Protein AF-A0A9E5KNP8-F1 (afdb_monomer_lite)

Sequence (185 aa):
MTQPWYFEVDEYGTIGEADDTGPEVNSDVYEDIDVKGLQAPEDIIAEVDQYDELRERFQERCAEEVEEIETRLEDSKLSSARRKKLEERRDRMQDPDDGWQAWVESGGKRGVAGFRTLIREWLAEDVDWSQSDSWPSGWAGQDRAMSFFQDMDGKMLDALGVVIVEGDHPGSTYFAAELRGEMKV

Secondary structure (DSSP, 8-state):
-PPPP-EEE-TT-BEEETT----SBHHHH-TT--TTT--SHHHHHHHHTT-HHHHHHHHHHHHHHHHHHHHHHT-TT--HHHHHHHHHHHHHT--TTTHHHHHHHHHHHHHHHHHHHHHHHHHTSBP-GGGGGGS-TT-SHHHHHHHHHHTS-HHHHHHHTEEEEEEEETTEEEEEEEE-S----

Radius of gyration: 23.65 Å; chains: 1; bounding box: 64×38×66 Å

Structure (mmCIF, N/CA/C/O backbone):
data_AF-A0A9E5KNP8-F1
#
_entry.id   AF-A0A9E5KNP8-F1
#
loop_
_atom_site.group_PDB
_atom_site.id
_atom_site.type_symbol
_atom_site.label_atom_id
_atom_site.label_alt_id
_atom_site.label_comp_id
_atom_site.label_asym_id
_atom_site.label_entity_id
_atom_site.label_seq_id
_atom_site.pdbx_PDB_ins_code
_atom_site.Cartn_x
_atom_site.Cartn_y
_atom_site.Cartn_z
_atom_site.occupancy
_atom_site.B_iso_or_equiv
_atom_site.auth_seq_id
_atom_site.auth_comp_id
_atom_site.auth_asym_id
_atom_site.auth_atom_id
_atom_site.pdbx_PDB_model_num
ATOM 1 N N . MET A 1 1 ? -19.409 -18.401 30.588 1.00 35.53 1 MET A N 1
ATOM 2 C CA . MET A 1 1 ? -19.357 -17.210 31.456 1.00 35.53 1 MET A CA 1
ATOM 3 C C . MET A 1 1 ? -19.074 -16.055 30.524 1.00 35.53 1 MET A C 1
ATOM 5 O O . MET A 1 1 ? -18.022 -16.071 29.903 1.00 35.53 1 MET A O 1
ATOM 9 N N . THR A 1 2 ? -20.045 -15.177 30.305 1.00 45.41 2 THR A N 1
ATOM 10 C CA . THR A 1 2 ? -19.865 -13.960 29.506 1.00 45.41 2 THR A CA 1
ATOM 11 C C . THR A 1 2 ? -19.005 -13.009 30.328 1.00 45.41 2 THR A C 1
ATOM 13 O O . THR A 1 2 ? -19.312 -12.787 31.500 1.00 45.41 2 THR A O 1
ATOM 16 N N . GLN A 1 3 ? -17.888 -12.543 29.771 1.00 49.81 3 GLN A N 1
ATOM 17 C CA . GLN A 1 3 ? -17.094 -11.516 30.439 1.00 49.81 3 GLN A CA 1
ATOM 18 C C . GLN A 1 3 ? -17.932 -10.229 30.547 1.00 49.81 3 GLN A C 1
ATOM 20 O O . GLN A 1 3 ? -18.720 -9.954 29.638 1.00 49.81 3 GLN A O 1
ATOM 25 N N . PRO A 1 4 ? -17.850 -9.495 31.670 1.00 60.72 4 PRO A N 1
ATOM 26 C CA . PRO A 1 4 ? -18.496 -8.194 31.789 1.00 60.72 4 PRO A CA 1
ATOM 27 C C . PRO A 1 4 ? -17.844 -7.196 30.826 1.00 60.72 4 PRO A C 1
ATOM 29 O O . PRO A 1 4 ? -16.624 -7.192 30.682 1.00 60.72 4 PRO A O 1
ATOM 32 N N . TRP A 1 5 ? -18.671 -6.373 30.184 1.00 60.59 5 TRP A N 1
ATOM 33 C CA . TRP A 1 5 ? -18.230 -5.268 29.336 1.00 60.59 5 TRP A CA 1
ATOM 34 C C . TRP A 1 5 ? -17.970 -4.035 30.205 1.00 60.59 5 TRP A C 1
ATOM 36 O O . TRP A 1 5 ? -18.771 -3.741 31.099 1.00 60.59 5 TRP A O 1
ATOM 46 N N . TYR A 1 6 ? -16.863 -3.339 29.952 1.00 65.69 6 TYR A N 1
ATOM 47 C CA . TYR A 1 6 ? -16.479 -2.114 30.650 1.00 65.69 6 TYR A CA 1
ATOM 48 C C . TYR A 1 6 ? -16.397 -0.974 29.640 1.00 65.69 6 TYR A C 1
ATOM 50 O O . TYR A 1 6 ? -15.676 -1.074 28.651 1.00 65.69 6 TYR A O 1
ATOM 58 N N . PHE A 1 7 ? -17.140 0.095 29.909 1.00 69.88 7 PHE A N 1
ATOM 59 C CA . PHE A 1 7 ? -17.153 1.299 29.091 1.00 69.88 7 PHE A CA 1
ATOM 60 C C . PHE A 1 7 ? -16.765 2.501 29.946 1.00 69.88 7 PHE A C 1
ATOM 62 O O . PHE A 1 7 ? -17.127 2.569 31.126 1.00 69.88 7 PHE A O 1
ATOM 69 N N . GLU A 1 8 ? -16.059 3.442 29.339 1.00 68.50 8 GLU A N 1
ATOM 70 C CA . GLU A 1 8 ? -15.737 4.741 29.911 1.00 68.50 8 GLU A CA 1
ATOM 71 C C . GLU A 1 8 ? -16.561 5.835 29.247 1.00 68.50 8 GLU A C 1
ATOM 73 O O . GLU A 1 8 ? -17.037 5.693 28.122 1.00 68.50 8 GLU A O 1
ATOM 78 N N . VAL A 1 9 ? -16.766 6.915 29.995 1.00 67.81 9 VAL A N 1
ATOM 79 C CA . VAL A 1 9 ? -17.487 8.095 29.530 1.00 67.81 9 VAL A CA 1
ATOM 80 C C . VAL A 1 9 ? -16.519 9.263 29.584 1.00 67.81 9 VAL A C 1
ATOM 82 O O . VAL A 1 9 ? -15.984 9.562 30.655 1.00 67.81 9 VAL A O 1
ATOM 85 N N . ASP A 1 10 ? -16.281 9.897 28.440 1.00 64.88 10 ASP A N 1
ATOM 86 C CA . ASP A 1 10 ? -15.415 11.071 28.365 1.00 64.88 10 ASP A CA 1
ATOM 87 C C . ASP A 1 10 ? -16.079 12.320 28.986 1.00 64.88 10 ASP A C 1
ATOM 89 O O . ASP A 1 10 ? -17.218 12.302 29.464 1.00 64.88 10 ASP A O 1
ATOM 93 N N . GLU A 1 11 ? -15.360 13.445 28.992 1.00 63.59 11 GLU A N 1
ATOM 94 C CA . GLU A 1 11 ? -15.870 14.712 29.535 1.00 63.59 11 GLU A CA 1
ATOM 95 C C . GLU A 1 11 ? -17.076 15.293 28.766 1.00 63.59 11 GLU A C 1
ATOM 97 O O . GLU A 1 11 ? -17.772 16.167 29.291 1.00 63.59 11 GLU A O 1
ATOM 102 N N . TYR A 1 12 ? -17.343 14.803 27.552 1.00 61.84 12 TYR A N 1
ATOM 103 C CA . TYR A 1 12 ? -18.454 15.205 26.689 1.00 61.84 12 TYR A CA 1
ATOM 104 C C . TYR A 1 12 ? -19.659 14.260 26.793 1.00 61.84 12 TYR A C 1
ATOM 106 O O . TYR A 1 12 ? -20.719 14.571 26.251 1.00 61.84 12 TYR A O 1
ATOM 114 N N . GLY A 1 13 ? -19.540 13.157 27.537 1.00 62.16 13 GLY A N 1
ATOM 115 C CA . GLY A 1 13 ? -20.591 12.153 27.676 1.00 62.16 13 GLY A CA 1
ATOM 116 C C . GLY A 1 13 ? -20.520 11.029 26.640 1.00 62.16 13 GLY A C 1
ATOM 117 O O . GLY A 1 13 ? -21.416 10.184 26.633 1.00 62.16 13 GLY A O 1
ATOM 118 N N . THR A 1 14 ? -19.491 10.993 25.789 1.00 67.69 14 THR A N 1
ATOM 119 C CA . THR A 1 14 ? -19.275 9.948 24.778 1.00 67.69 14 THR A CA 1
ATOM 120 C C . THR A 1 14 ? -18.875 8.647 25.458 1.00 67.69 14 THR A C 1
ATOM 122 O O . THR A 1 14 ? -17.969 8.638 26.291 1.00 67.69 14 THR A O 1
ATOM 125 N N . ILE A 1 15 ? -19.537 7.546 25.103 1.00 66.62 15 ILE A N 1
ATOM 126 C CA . ILE A 1 15 ? -19.240 6.215 25.631 1.00 66.62 15 ILE A CA 1
ATOM 127 C C . ILE A 1 15 ? -18.253 5.502 24.697 1.00 66.62 15 ILE A C 1
ATOM 129 O O . ILE A 1 15 ? -18.557 5.298 23.522 1.00 66.62 15 ILE A O 1
ATOM 133 N N . GLY A 1 16 ? -17.106 5.086 25.232 1.00 63.38 16 GLY A N 1
ATOM 134 C CA . GLY A 1 16 ? -16.098 4.255 24.557 1.00 63.38 16 GLY A CA 1
ATOM 135 C C . GLY A 1 16 ? -15.722 3.028 25.395 1.00 63.38 16 GLY A C 1
ATOM 136 O O . GLY A 1 16 ? -16.148 2.911 26.545 1.00 63.38 16 GLY A O 1
ATOM 137 N N . GLU A 1 17 ? -14.956 2.082 24.845 1.00 62.97 17 GLU A N 1
ATOM 138 C CA . GLU A 1 17 ? -14.376 0.999 25.660 1.00 62.97 17 GLU A CA 1
ATOM 139 C C . GLU A 1 17 ? -13.395 1.569 26.698 1.00 62.97 17 GLU A C 1
ATOM 141 O O . GLU A 1 17 ? -12.646 2.503 26.421 1.00 62.97 17 GLU A O 1
ATOM 146 N N . ALA A 1 18 ? -13.425 1.020 27.917 1.00 55.28 18 ALA A N 1
ATOM 147 C CA . ALA A 1 18 ? -12.492 1.413 28.971 1.00 55.28 18 ALA A CA 1
ATOM 148 C C . ALA A 1 18 ? -11.044 1.053 28.588 1.00 55.28 18 ALA A C 1
ATOM 150 O O . ALA A 1 18 ? -10.815 -0.035 28.059 1.00 55.28 18 ALA A O 1
ATOM 151 N N . ASP A 1 19 ? -10.088 1.938 28.892 1.00 56.56 19 ASP A N 1
ATOM 152 C CA . ASP A 1 19 ? -8.662 1.810 28.541 1.00 56.56 19 ASP A CA 1
ATOM 153 C C . ASP A 1 19 ? -8.347 1.721 27.023 1.00 56.56 19 ASP A C 1
ATOM 155 O O . ASP A 1 19 ? -7.215 1.388 26.662 1.00 56.56 19 ASP A O 1
ATOM 159 N N . ASP A 1 20 ? -9.294 2.024 26.123 1.00 60.28 20 ASP A N 1
ATOM 160 C CA . ASP A 1 20 ? -9.010 2.070 24.684 1.00 60.28 20 ASP A CA 1
ATOM 161 C C . ASP A 1 20 ? -8.250 3.355 24.323 1.00 60.28 20 ASP A C 1
ATOM 163 O O . ASP A 1 20 ? -8.786 4.463 24.360 1.00 60.28 20 ASP A O 1
ATOM 167 N N . THR A 1 21 ? -6.970 3.210 23.982 1.00 59.12 21 THR A N 1
ATOM 168 C CA . THR A 1 21 ? -6.122 4.311 23.505 1.00 59.12 21 THR A CA 1
ATOM 169 C C . THR A 1 21 ? -6.366 4.655 22.035 1.00 59.12 21 THR A C 1
ATOM 171 O O . THR A 1 21 ? -5.747 5.591 21.528 1.00 59.12 21 THR A O 1
ATOM 174 N N . GLY A 1 22 ? -7.273 3.936 21.364 1.00 66.81 22 GLY A N 1
ATOM 175 C CA . GLY A 1 22 ? -7.455 3.996 19.922 1.00 66.81 22 GLY A CA 1
ATOM 176 C C . GLY A 1 22 ? -6.336 3.258 19.179 1.00 66.81 22 GLY A C 1
ATOM 177 O O . GLY A 1 22 ? -5.384 2.777 19.804 1.00 66.81 22 GLY A O 1
ATOM 178 N N . PRO A 1 23 ? -6.443 3.145 17.847 1.00 78.75 23 PRO A N 1
ATOM 179 C CA . PRO A 1 23 ? -5.410 2.513 17.038 1.00 78.75 23 PRO A CA 1
ATOM 180 C C . PRO A 1 23 ? -4.078 3.263 17.155 1.00 78.75 23 PRO A C 1
ATOM 182 O O . PRO A 1 23 ? -4.030 4.492 17.074 1.00 78.75 23 PRO A O 1
ATOM 185 N N . GLU A 1 24 ? -2.985 2.521 17.326 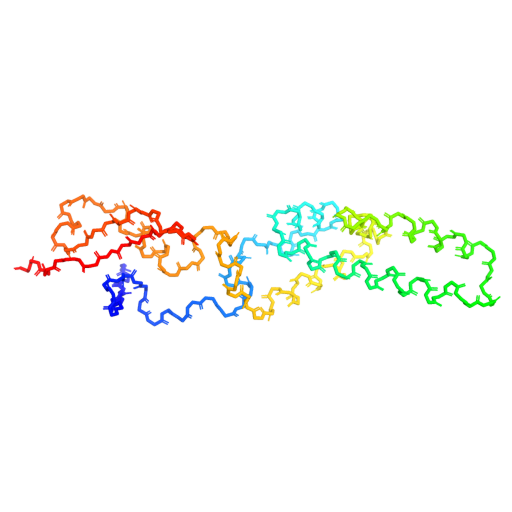1.00 83.19 24 GLU A N 1
ATOM 186 C CA . GLU A 1 24 ? -1.630 3.078 17.331 1.00 83.19 24 GLU A CA 1
ATOM 187 C C . GLU A 1 24 ? -0.983 2.919 15.956 1.00 83.19 24 GLU A C 1
ATOM 189 O O . GLU A 1 24 ? -0.332 3.843 15.468 1.00 83.19 24 GLU A O 1
ATOM 194 N N . VAL A 1 25 ? -1.197 1.769 15.313 1.00 89.00 25 VAL A N 1
ATOM 195 C CA . VAL A 1 25 ? -0.615 1.420 14.012 1.00 89.00 25 VAL A CA 1
ATOM 196 C C . VAL A 1 25 ? -1.685 1.070 12.988 1.00 89.00 25 VAL A C 1
ATOM 198 O O . VAL A 1 25 ? -2.800 0.681 13.334 1.00 89.00 25 VAL A O 1
ATOM 201 N N . ASN A 1 26 ? -1.347 1.156 11.702 1.00 91.12 26 ASN A N 1
ATOM 202 C CA . ASN A 1 26 ? -2.293 0.866 10.620 1.00 91.12 26 ASN A CA 1
ATOM 203 C C . ASN A 1 26 ? -2.930 -0.534 10.741 1.00 91.12 26 ASN A C 1
ATOM 205 O O . ASN A 1 26 ? -4.089 -0.707 10.381 1.00 91.12 26 ASN A O 1
ATOM 209 N N . SER A 1 27 ? -2.247 -1.539 11.302 1.00 90.56 27 SER A N 1
ATOM 210 C CA . SER A 1 27 ? -2.856 -2.860 11.519 1.00 90.56 27 SER A CA 1
ATOM 211 C C . SER A 1 27 ? -4.018 -2.885 12.509 1.00 90.56 27 SER A C 1
ATOM 213 O O . SER A 1 27 ? -4.789 -3.838 12.464 1.00 90.56 27 SER A O 1
ATOM 215 N N . ASP A 1 28 ? -4.142 -1.881 13.377 1.00 83.94 28 ASP A N 1
ATOM 216 C CA . ASP A 1 28 ? -5.270 -1.752 14.308 1.00 83.94 28 ASP A CA 1
ATOM 217 C C . ASP A 1 28 ? -6.530 -1.218 13.600 1.00 83.94 28 ASP A C 1
ATOM 219 O O . ASP A 1 28 ? -7.645 -1.420 14.068 1.00 83.94 28 ASP A O 1
ATOM 223 N N . VAL A 1 29 ? -6.354 -0.542 12.458 1.00 85.56 29 VAL A N 1
ATOM 224 C CA . VAL A 1 29 ? -7.435 0.012 11.625 1.00 85.56 29 VAL A CA 1
ATOM 225 C C . VAL A 1 29 ? -7.796 -0.944 10.488 1.00 85.56 29 VAL A C 1
ATOM 227 O O . VAL A 1 29 ? -8.967 -1.191 10.211 1.00 85.56 29 VAL A O 1
ATOM 230 N N . TYR A 1 30 ? -6.786 -1.506 9.824 1.00 88.56 30 TYR A N 1
ATOM 231 C CA . TYR A 1 30 ? -6.928 -2.326 8.621 1.00 88.56 30 TYR A CA 1
ATOM 232 C C . TYR A 1 30 ? -6.781 -3.825 8.936 1.00 88.56 30 TYR A C 1
ATOM 234 O O . TYR A 1 30 ? -5.972 -4.531 8.325 1.00 88.56 30 TYR A O 1
ATOM 242 N N . GLU A 1 31 ? -7.559 -4.318 9.906 1.00 83.88 31 GLU A N 1
ATOM 243 C CA . GLU A 1 31 ? -7.473 -5.702 10.411 1.00 83.88 31 GLU A CA 1
ATOM 244 C C . GLU A 1 31 ? -7.775 -6.772 9.340 1.00 83.88 31 GLU A C 1
ATOM 246 O O . GLU A 1 31 ? -7.270 -7.897 9.419 1.00 83.88 31 GLU A O 1
ATOM 251 N N . ASP A 1 32 ? -8.569 -6.425 8.321 1.00 86.69 32 ASP A N 1
ATOM 252 C CA . ASP A 1 32 ? -9.033 -7.348 7.277 1.00 86.69 32 ASP A CA 1
ATOM 253 C C . ASP A 1 32 ? -7.977 -7.673 6.204 1.00 86.69 32 ASP A C 1
ATOM 255 O O . ASP A 1 32 ? -8.159 -8.613 5.422 1.00 86.69 32 ASP A O 1
ATOM 259 N N . ILE A 1 33 ? -6.846 -6.956 6.177 1.00 92.06 33 ILE A N 1
ATOM 260 C CA . ILE A 1 33 ? -5.805 -7.155 5.160 1.00 92.06 33 ILE A CA 1
ATOM 261 C C . ILE A 1 33 ? -5.074 -8.489 5.388 1.00 92.06 33 ILE A C 1
ATOM 263 O O . ILE A 1 33 ? -4.115 -8.605 6.164 1.00 92.06 33 ILE A O 1
ATOM 267 N N . ASP A 1 34 ? -5.453 -9.524 4.630 1.00 92.81 34 ASP A N 1
ATOM 268 C CA . ASP A 1 34 ? -4.766 -10.820 4.643 1.00 92.81 34 ASP A CA 1
ATOM 269 C C . ASP A 1 34 ? -3.509 -10.807 3.762 1.00 92.81 34 ASP A C 1
ATOM 271 O O . ASP A 1 34 ? -3.445 -11.381 2.668 1.00 92.81 34 ASP A O 1
ATOM 275 N N . VAL A 1 35 ? -2.420 -10.254 4.303 1.00 95.31 35 VAL A N 1
ATOM 276 C CA . VAL A 1 35 ? -1.116 -10.253 3.621 1.00 95.31 35 VAL A CA 1
ATOM 277 C C . VAL A 1 35 ? -0.632 -11.671 3.283 1.00 95.31 35 VAL A C 1
ATOM 279 O O . VAL A 1 35 ? 0.226 -11.840 2.412 1.00 95.31 35 VAL A O 1
ATOM 282 N N . LYS A 1 36 ? -1.105 -12.725 3.964 1.00 93.75 36 LYS A N 1
ATOM 283 C CA . LYS A 1 36 ? -0.730 -14.115 3.646 1.00 93.75 36 LYS A CA 1
ATOM 284 C C . LYS A 1 36 ? -1.484 -14.662 2.443 1.00 93.75 36 LYS A C 1
ATOM 286 O O . LYS A 1 36 ? -0.901 -15.484 1.727 1.00 93.75 36 LYS A O 1
ATOM 291 N N . GLY A 1 37 ? -2.694 -14.181 2.199 1.00 94.00 37 GLY A N 1
ATOM 292 C CA . GLY A 1 37 ? -3.533 -14.511 1.052 1.00 94.00 37 GLY A CA 1
ATOM 293 C C . GLY A 1 37 ? -2.998 -13.987 -0.280 1.00 94.00 37 GLY A C 1
ATOM 294 O O . GLY A 1 37 ? -3.232 -14.616 -1.306 1.00 94.00 37 GLY A O 1
ATOM 295 N N . LEU A 1 38 ? -2.187 -12.925 -0.277 1.00 96.75 38 LEU A N 1
ATOM 296 C CA . LEU A 1 38 ? -1.670 -12.303 -1.503 1.00 96.75 38 LEU A CA 1
ATOM 297 C C . LEU A 1 38 ? -0.579 -13.176 -2.149 1.00 96.75 38 LEU A C 1
ATOM 299 O O . LEU A 1 38 ? 0.512 -13.345 -1.589 1.00 96.75 38 LEU A O 1
ATOM 303 N N . GLN A 1 39 ? -0.850 -13.802 -3.296 1.00 96.69 39 GLN A N 1
ATOM 304 C CA . GLN A 1 39 ? 0.051 -14.773 -3.946 1.00 96.69 39 GLN A CA 1
ATOM 305 C C . GLN A 1 39 ? 0.467 -14.379 -5.370 1.00 96.69 39 GLN A C 1
ATOM 307 O O . GLN A 1 39 ? 1.445 -14.921 -5.904 1.00 96.69 39 GLN A O 1
ATOM 312 N N . ALA A 1 40 ? -0.236 -13.438 -5.985 1.00 97.50 40 ALA A N 1
ATOM 313 C CA . ALA A 1 40 ? -0.002 -12.965 -7.337 1.00 97.50 40 ALA A CA 1
ATOM 314 C C . ALA A 1 40 ? -0.089 -11.427 -7.416 1.00 97.50 40 ALA A C 1
ATOM 316 O O . ALA A 1 40 ? -0.641 -10.802 -6.512 1.00 97.50 40 ALA A O 1
ATOM 317 N N . PRO A 1 41 ? 0.480 -10.799 -8.464 1.00 97.94 41 PRO A N 1
ATOM 318 C CA . PRO A 1 41 ? 0.353 -9.356 -8.686 1.00 97.94 41 PRO A CA 1
ATOM 319 C C . PRO A 1 41 ? -1.096 -8.868 -8.669 1.00 97.94 41 PRO A C 1
ATOM 321 O O . PRO A 1 41 ? -1.370 -7.807 -8.129 1.00 97.94 41 PRO A O 1
ATOM 324 N N . GLU A 1 42 ? -2.014 -9.664 -9.211 1.00 98.06 42 GLU A N 1
ATOM 325 C CA . GLU A 1 42 ? -3.435 -9.334 -9.274 1.00 98.06 42 GLU A CA 1
ATOM 326 C C . GLU A 1 42 ? -4.066 -9.275 -7.876 1.00 98.06 42 GLU A C 1
ATOM 328 O O . GLU A 1 42 ? -4.884 -8.399 -7.627 1.00 98.06 42 GLU A O 1
ATOM 333 N N . ASP A 1 43 ? -3.634 -10.144 -6.952 1.00 97.81 43 ASP A N 1
ATOM 334 C CA . ASP A 1 43 ? -4.080 -10.102 -5.553 1.00 97.81 43 ASP A CA 1
ATOM 335 C C . ASP A 1 43 ? -3.572 -8.826 -4.866 1.00 97.81 43 ASP A C 1
ATOM 337 O O . ASP A 1 43 ? -4.314 -8.175 -4.145 1.00 97.81 43 ASP A O 1
ATOM 341 N N . ILE A 1 44 ? -2.308 -8.448 -5.114 1.00 98.19 44 ILE A N 1
ATOM 342 C CA . ILE A 1 44 ? -1.721 -7.215 -4.565 1.00 98.19 44 ILE A CA 1
ATOM 343 C C . ILE A 1 44 ? -2.494 -5.996 -5.064 1.00 98.19 44 ILE A C 1
ATOM 345 O O . ILE A 1 44 ? -2.840 -5.137 -4.266 1.00 98.19 44 ILE A O 1
ATOM 349 N N . ILE A 1 45 ? -2.759 -5.922 -6.371 1.00 98.19 45 ILE A N 1
ATOM 350 C CA . ILE A 1 45 ? -3.487 -4.799 -6.966 1.00 98.19 45 ILE A CA 1
ATOM 351 C C . ILE A 1 45 ? -4.895 -4.723 -6.384 1.00 98.19 45 ILE A C 1
ATOM 353 O O . ILE A 1 45 ? -5.287 -3.660 -5.927 1.00 98.19 45 ILE A O 1
ATOM 357 N N . ALA A 1 46 ? -5.626 -5.840 -6.344 1.00 97.19 46 ALA A N 1
ATOM 358 C CA . ALA A 1 46 ? -6.983 -5.866 -5.806 1.00 97.19 46 ALA A CA 1
ATOM 359 C C . ALA A 1 46 ? -7.049 -5.476 -4.321 1.00 97.19 46 ALA A C 1
ATOM 361 O O . ALA A 1 46 ? -8.009 -4.838 -3.909 1.00 97.19 46 ALA A O 1
ATOM 362 N N . GLU A 1 47 ? -6.051 -5.848 -3.518 1.00 96.94 47 GLU A N 1
ATOM 363 C CA . GLU A 1 47 ? -5.980 -5.467 -2.104 1.00 96.94 47 GLU A CA 1
ATOM 364 C C . GLU A 1 47 ? -5.665 -3.977 -1.932 1.00 96.94 47 GLU A C 1
ATOM 366 O O . GLU A 1 47 ? -6.378 -3.265 -1.237 1.00 96.94 47 GLU A O 1
ATOM 371 N N . VAL A 1 48 ? -4.620 -3.488 -2.606 1.00 96.50 48 VAL A N 1
ATOM 372 C CA . VAL A 1 48 ? -4.176 -2.088 -2.514 1.00 96.50 48 VAL A CA 1
ATOM 373 C C . VAL A 1 48 ? -5.252 -1.129 -3.025 1.00 96.50 48 VAL A C 1
ATOM 375 O O . VAL A 1 48 ? -5.422 -0.052 -2.471 1.00 96.50 48 VAL A O 1
ATOM 378 N N . ASP A 1 49 ? -6.011 -1.520 -4.048 1.00 95.38 49 ASP A N 1
ATOM 379 C CA . ASP A 1 49 ? -7.046 -0.674 -4.648 1.00 95.38 49 ASP A CA 1
ATOM 380 C C . ASP A 1 49 ? -8.291 -0.482 -3.761 1.00 95.38 49 ASP A C 1
ATOM 382 O O . ASP A 1 49 ? -9.149 0.339 -4.080 1.00 95.38 49 ASP A O 1
ATOM 386 N N . GLN A 1 50 ? -8.405 -1.225 -2.654 1.00 92.44 50 GLN A N 1
ATOM 387 C CA . GLN A 1 50 ? -9.508 -1.086 -1.698 1.00 92.44 50 GLN A CA 1
ATOM 388 C C . GLN A 1 50 ? -9.301 0.049 -0.690 1.00 92.44 50 GLN A C 1
ATOM 390 O O . GLN A 1 50 ? -10.283 0.495 -0.100 1.00 92.44 50 GLN A O 1
ATOM 395 N N . TYR A 1 51 ? -8.061 0.504 -0.496 1.00 91.75 51 TYR A N 1
ATOM 396 C CA . TYR A 1 51 ? -7.699 1.455 0.556 1.00 91.75 51 TYR A CA 1
ATOM 397 C C . TYR A 1 51 ? -6.876 2.592 -0.044 1.00 91.75 51 TYR A C 1
ATOM 399 O O . TYR A 1 51 ? -5.784 2.362 -0.572 1.00 91.75 51 TYR A O 1
ATOM 407 N N . ASP A 1 52 ? -7.395 3.816 0.022 1.00 91.06 52 ASP A N 1
ATOM 408 C CA . ASP A 1 52 ? -6.773 4.975 -0.623 1.00 91.06 52 ASP A CA 1
ATOM 409 C C . ASP A 1 52 ? -5.380 5.253 -0.036 1.00 91.06 52 ASP A C 1
ATOM 411 O O . ASP A 1 52 ? -4.426 5.474 -0.776 1.00 91.06 52 ASP A O 1
ATOM 415 N N . GLU A 1 53 ? -5.224 5.097 1.273 1.00 91.94 53 GLU A N 1
ATOM 416 C CA . GLU A 1 53 ? -3.986 5.300 2.026 1.00 91.94 53 GLU A CA 1
ATOM 417 C C . GLU A 1 53 ? -2.894 4.304 1.614 1.00 91.94 53 GLU A C 1
ATOM 419 O O . GLU A 1 53 ? -1.717 4.643 1.444 1.00 91.94 53 GLU A O 1
ATOM 424 N N . LEU A 1 54 ? -3.284 3.044 1.402 1.00 94.62 54 LEU A N 1
ATOM 425 C CA . LEU A 1 54 ? -2.368 2.016 0.923 1.00 94.62 54 LEU A CA 1
ATOM 426 C C . LEU A 1 54 ? -2.036 2.221 -0.561 1.00 94.62 54 LEU A C 1
ATOM 428 O O . LEU A 1 54 ? -0.896 1.975 -0.975 1.00 94.62 54 LEU A O 1
ATOM 432 N N . ARG A 1 55 ? -2.995 2.696 -1.368 1.00 96.12 55 ARG A N 1
ATOM 433 C CA . ARG A 1 55 ? -2.762 3.074 -2.768 1.00 96.12 55 ARG A CA 1
ATOM 434 C C . ARG A 1 55 ? -1.756 4.217 -2.860 1.00 96.12 55 ARG A C 1
ATOM 436 O O . ARG A 1 55 ? -0.787 4.085 -3.609 1.00 96.12 55 ARG A O 1
ATOM 443 N N . GLU A 1 56 ? -1.925 5.276 -2.075 1.00 94.38 56 GLU A N 1
ATOM 444 C CA . GLU A 1 56 ? -0.988 6.403 -1.997 1.00 94.38 56 GLU A CA 1
ATOM 445 C C . GLU A 1 56 ? 0.423 5.913 -1.658 1.00 94.38 56 GLU A C 1
ATOM 447 O O . GLU A 1 56 ? 1.390 6.235 -2.354 1.00 94.38 56 GLU A O 1
ATOM 452 N N . ARG A 1 57 ? 0.547 5.005 -0.683 1.00 95.56 57 ARG A N 1
ATOM 453 C CA . ARG A 1 57 ? 1.837 4.395 -0.336 1.00 95.56 57 ARG A CA 1
ATOM 454 C C . ARG A 1 57 ? 2.494 3.667 -1.513 1.00 95.56 57 ARG A C 1
ATOM 456 O O . ARG A 1 57 ? 3.717 3.715 -1.682 1.00 95.56 57 ARG A O 1
ATOM 463 N N . PHE A 1 58 ? 1.711 2.969 -2.332 1.00 97.69 58 PHE A N 1
ATOM 464 C CA . PHE A 1 58 ? 2.20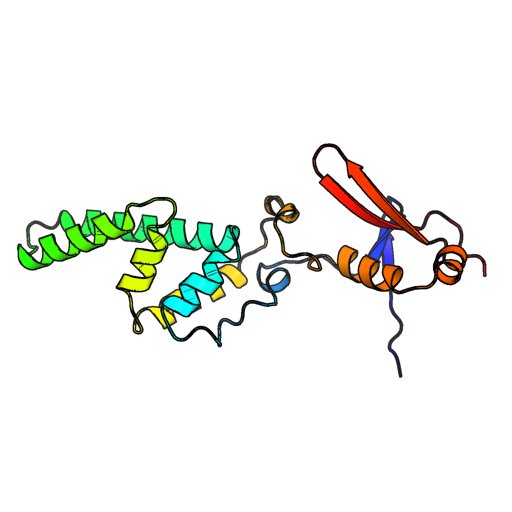9 2.298 -3.536 1.00 97.69 58 PHE A CA 1
ATOM 465 C C . PHE A 1 58 ? 2.557 3.284 -4.656 1.00 97.69 58 PHE A C 1
ATOM 467 O O . PHE A 1 58 ? 3.542 3.059 -5.363 1.00 97.69 58 PHE A O 1
ATOM 474 N N . GLN A 1 59 ? 1.801 4.371 -4.805 1.00 97.25 59 GLN A N 1
ATOM 475 C CA . GLN A 1 59 ? 2.096 5.452 -5.746 1.00 97.25 59 GLN A CA 1
ATOM 476 C C . GLN A 1 59 ? 3.426 6.134 -5.402 1.00 97.25 59 GLN A C 1
ATOM 478 O O . GLN A 1 59 ? 4.281 6.263 -6.280 1.00 97.25 59 GLN A O 1
ATOM 483 N N . GLU A 1 60 ? 3.663 6.465 -4.128 1.00 95.69 60 GLU A N 1
ATOM 484 C CA . GLU A 1 60 ? 4.934 7.025 -3.648 1.00 95.69 60 GLU A CA 1
ATOM 485 C C . GLU A 1 60 ? 6.119 6.113 -3.983 1.00 95.69 60 GLU A C 1
ATOM 487 O O . GLU A 1 60 ? 7.091 6.534 -4.614 1.00 95.69 60 GLU A O 1
ATOM 492 N N . ARG A 1 61 ? 6.030 4.826 -3.621 1.00 96.50 61 ARG A N 1
ATOM 493 C CA . ARG A 1 61 ? 7.101 3.857 -3.909 1.00 96.50 61 ARG A CA 1
ATOM 494 C C . ARG A 1 61 ? 7.301 3.619 -5.401 1.00 96.50 61 ARG A C 1
ATOM 496 O O . ARG A 1 61 ? 8.428 3.396 -5.843 1.00 96.50 61 ARG A O 1
ATOM 503 N N . CYS A 1 62 ? 6.233 3.675 -6.191 1.00 97.62 62 CYS A N 1
ATOM 504 C CA . CYS A 1 62 ? 6.331 3.610 -7.642 1.00 97.62 62 CYS A CA 1
ATOM 505 C C . CYS A 1 62 ? 7.085 4.823 -8.204 1.00 97.62 62 CYS A C 1
ATOM 507 O O . CYS A 1 62 ? 7.950 4.647 -9.065 1.00 97.62 62 CYS A O 1
ATOM 509 N N . ALA A 1 63 ? 6.809 6.029 -7.701 1.00 96.69 63 ALA A N 1
ATOM 510 C CA . ALA A 1 63 ? 7.510 7.246 -8.101 1.00 96.69 63 ALA A CA 1
ATOM 511 C C . ALA A 1 63 ? 9.012 7.173 -7.774 1.00 96.69 63 ALA A C 1
ATOM 513 O O . ALA A 1 63 ? 9.838 7.446 -8.645 1.00 96.69 63 ALA A O 1
ATOM 514 N N . GLU A 1 64 ? 9.382 6.694 -6.582 1.00 96.25 64 GLU A N 1
ATOM 515 C CA . GLU A 1 64 ? 10.787 6.450 -6.219 1.00 96.25 64 GLU A CA 1
ATOM 516 C C . GLU A 1 64 ? 11.468 5.460 -7.186 1.00 96.25 64 GLU A C 1
ATOM 518 O O . GLU A 1 64 ? 12.583 5.686 -7.656 1.00 96.25 64 GLU A O 1
ATOM 523 N N . GLU A 1 65 ? 10.787 4.372 -7.558 1.00 96.50 65 GLU A N 1
ATOM 524 C CA . GLU A 1 65 ? 11.305 3.403 -8.534 1.00 96.50 65 GLU A CA 1
ATOM 525 C C . GLU A 1 65 ? 11.455 3.997 -9.943 1.00 96.50 65 GLU A C 1
ATOM 527 O O . GLU A 1 65 ? 12.381 3.627 -10.675 1.00 96.50 65 GLU A O 1
ATOM 532 N N . VAL A 1 66 ? 10.571 4.916 -10.343 1.00 96.81 66 VAL A N 1
ATOM 533 C CA . VAL A 1 66 ? 10.712 5.688 -11.586 1.00 96.81 66 VAL A CA 1
ATOM 534 C C . VAL A 1 66 ? 11.981 6.541 -11.532 1.00 96.81 66 VAL A C 1
ATOM 536 O O . VAL A 1 66 ? 12.798 6.444 -12.452 1.00 96.81 66 VAL A O 1
ATOM 539 N N . GLU A 1 67 ? 12.204 7.293 -10.453 1.00 97.06 67 GLU A N 1
ATOM 540 C CA . GLU A 1 67 ? 13.408 8.118 -10.261 1.00 97.06 67 GLU A CA 1
ATOM 541 C C . GLU A 1 67 ? 14.697 7.277 -10.261 1.00 97.06 67 GLU A C 1
ATOM 543 O O . GLU A 1 67 ? 15.709 7.641 -10.878 1.00 97.06 67 GLU A O 1
ATOM 548 N N . GLU A 1 68 ? 14.671 6.095 -9.641 1.00 96.56 68 GLU A N 1
ATOM 549 C CA . GLU A 1 68 ? 15.792 5.157 -9.688 1.00 96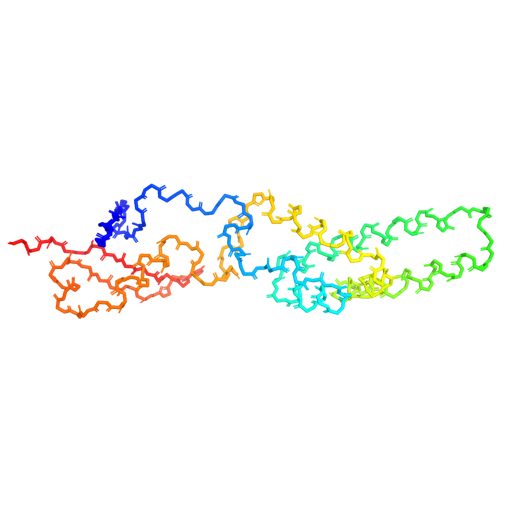.56 68 GLU A CA 1
ATOM 550 C C . GLU A 1 68 ? 16.082 4.667 -11.112 1.00 96.56 68 GLU A C 1
ATOM 552 O O . GLU A 1 68 ? 17.246 4.504 -11.501 1.00 96.56 68 GLU A O 1
ATOM 557 N N . ILE A 1 69 ? 15.042 4.390 -11.905 1.00 96.88 69 ILE A N 1
ATOM 558 C CA . ILE A 1 69 ? 15.208 3.997 -13.307 1.00 96.88 69 ILE A CA 1
ATOM 559 C C . ILE A 1 69 ? 15.814 5.149 -14.111 1.00 96.88 69 ILE A C 1
ATOM 561 O O . ILE A 1 69 ? 16.727 4.902 -14.904 1.00 96.88 69 ILE A O 1
ATOM 565 N N . GLU A 1 70 ? 15.355 6.380 -13.901 1.00 96.94 70 GLU A N 1
ATOM 566 C CA . GLU A 1 70 ? 15.892 7.570 -14.564 1.00 96.94 70 GLU A CA 1
ATOM 567 C C . GLU A 1 70 ? 17.371 7.770 -14.234 1.00 96.94 70 GLU A C 1
ATOM 569 O O . GLU A 1 70 ? 18.192 7.862 -15.148 1.00 96.94 70 GLU A O 1
ATOM 574 N N . THR A 1 71 ? 17.744 7.653 -12.959 1.00 97.56 71 THR A N 1
ATOM 575 C CA . THR A 1 71 ? 19.148 7.686 -12.520 1.00 97.56 71 THR A CA 1
ATOM 576 C C . THR A 1 71 ? 19.983 6.603 -13.211 1.00 97.56 71 THR A C 1
ATOM 578 O O . THR A 1 71 ? 21.102 6.844 -13.666 1.00 97.56 71 THR A O 1
ATOM 581 N N . ARG A 1 72 ? 19.453 5.378 -13.344 1.00 96.88 72 ARG A N 1
ATOM 582 C CA . ARG A 1 72 ? 20.156 4.292 -14.050 1.00 96.88 72 ARG A CA 1
ATOM 583 C C . ARG A 1 72 ? 20.335 4.615 -15.532 1.00 96.88 72 ARG A C 1
ATOM 585 O O . ARG A 1 72 ? 21.388 4.295 -16.078 1.00 96.88 72 ARG A O 1
ATOM 592 N N . LEU A 1 73 ? 19.343 5.221 -16.188 1.00 97.19 73 LEU A N 1
ATOM 593 C CA . LEU A 1 73 ? 19.370 5.553 -17.620 1.00 97.19 73 LEU A CA 1
ATOM 594 C C . LEU A 1 73 ? 20.492 6.533 -18.002 1.00 97.19 73 LEU A C 1
ATOM 596 O O . LEU A 1 73 ? 20.987 6.469 -19.139 1.00 97.19 73 LEU A O 1
ATOM 600 N N . GLU A 1 74 ? 20.939 7.360 -17.054 1.00 96.56 74 GLU A N 1
ATOM 601 C CA . GLU A 1 74 ? 22.082 8.270 -17.200 1.00 96.56 74 GLU A CA 1
ATOM 602 C C . GLU A 1 74 ? 23.423 7.536 -17.388 1.00 96.56 74 GLU A C 1
ATOM 604 O O . GLU A 1 74 ? 24.385 8.117 -17.904 1.00 96.56 74 GLU A O 1
ATOM 609 N N . ASP A 1 75 ? 23.514 6.242 -17.048 1.00 95.56 75 ASP A N 1
ATOM 610 C CA . ASP A 1 75 ? 24.739 5.471 -17.253 1.00 95.56 75 ASP A CA 1
ATOM 611 C C . ASP A 1 75 ? 25.041 5.288 -18.751 1.00 95.56 75 ASP A C 1
ATOM 613 O O . ASP A 1 75 ? 24.463 4.466 -19.474 1.00 95.56 75 ASP A O 1
ATOM 617 N N . SER A 1 76 ? 26.040 6.035 -19.222 1.00 91.56 76 SER A N 1
ATOM 618 C CA . SER A 1 76 ? 26.583 5.940 -20.582 1.00 91.56 76 SER A CA 1
ATOM 619 C C . SER A 1 76 ? 27.039 4.527 -20.985 1.00 91.56 76 SER A C 1
ATOM 621 O O . SER A 1 76 ? 27.098 4.226 -22.178 1.00 91.56 76 SER A O 1
ATOM 623 N N . LYS A 1 77 ? 27.325 3.636 -20.025 1.00 96.06 77 LYS A N 1
ATOM 624 C CA . LYS A 1 77 ? 27.746 2.247 -20.273 1.00 96.06 77 LYS A CA 1
ATOM 625 C C . LYS A 1 77 ? 26.576 1.291 -20.518 1.00 96.06 77 LYS A C 1
ATOM 627 O O . LYS A 1 77 ? 26.808 0.133 -20.879 1.00 96.06 77 LYS A O 1
ATOM 632 N N . LEU A 1 78 ? 25.327 1.732 -20.358 1.00 95.00 78 LEU A N 1
ATOM 633 C CA . LEU A 1 78 ? 24.157 0.917 -20.680 1.00 95.00 78 LEU A CA 1
ATOM 634 C C . LEU A 1 78 ? 24.107 0.575 -22.170 1.00 95.00 78 LEU A C 1
ATOM 636 O O . LEU A 1 78 ? 24.065 1.446 -23.042 1.00 95.00 78 LEU A O 1
ATOM 640 N N . SER A 1 79 ? 24.008 -0.723 -22.460 1.00 96.62 79 SER A N 1
ATOM 641 C CA . SER A 1 79 ? 23.688 -1.207 -23.805 1.00 96.62 79 SER A CA 1
ATOM 642 C C . SER A 1 79 ? 22.338 -0.657 -24.275 1.00 96.62 79 SER A C 1
ATOM 644 O O . SER A 1 79 ? 21.406 -0.572 -23.471 1.00 96.62 79 SER A O 1
ATOM 646 N N . SER A 1 80 ? 22.189 -0.422 -25.580 1.00 95.69 80 SER A N 1
ATOM 647 C CA . SER A 1 80 ? 20.934 0.040 -26.194 1.00 95.69 80 SER A CA 1
ATOM 648 C C . SER A 1 80 ? 19.720 -0.817 -25.818 1.00 95.69 80 SER A C 1
ATOM 650 O O . SER A 1 80 ? 18.675 -0.278 -25.476 1.00 95.69 80 SER A O 1
ATOM 652 N N . ALA A 1 81 ? 19.866 -2.146 -25.804 1.00 96.56 81 ALA A N 1
ATOM 653 C CA . ALA A 1 81 ? 18.782 -3.059 -25.441 1.00 96.56 81 ALA A CA 1
ATOM 654 C C . ALA A 1 81 ? 18.321 -2.894 -23.981 1.00 96.56 81 ALA A C 1
ATOM 656 O O . ALA A 1 81 ? 17.124 -2.914 -23.703 1.00 96.56 81 ALA A O 1
ATOM 657 N N . ARG A 1 82 ? 19.261 -2.714 -23.040 1.00 96.00 82 ARG A N 1
ATOM 658 C CA . ARG A 1 82 ? 18.931 -2.463 -21.626 1.00 96.00 82 ARG A CA 1
ATOM 659 C C . ARG A 1 82 ? 18.303 -1.090 -21.424 1.00 96.00 82 ARG A C 1
ATOM 661 O O . ARG A 1 82 ? 17.323 -1.008 -20.698 1.00 96.00 82 ARG A O 1
ATOM 668 N N . ARG A 1 83 ? 18.839 -0.058 -22.086 1.00 97.62 83 ARG A N 1
ATOM 669 C CA . ARG A 1 83 ? 18.271 1.296 -22.077 1.00 97.62 83 ARG A CA 1
ATOM 670 C C . ARG A 1 83 ? 16.815 1.272 -22.539 1.00 97.62 83 ARG A C 1
ATOM 672 O O . ARG A 1 83 ? 15.947 1.642 -21.764 1.00 97.62 83 ARG A O 1
ATOM 679 N N . LYS A 1 84 ? 16.546 0.677 -23.707 1.00 97.31 84 LYS A N 1
ATOM 680 C CA . LYS A 1 84 ? 15.185 0.545 -24.244 1.00 97.31 84 LYS A CA 1
ATOM 681 C C . LYS A 1 84 ? 14.234 -0.150 -23.266 1.00 97.31 84 LYS A C 1
ATOM 683 O O . LYS A 1 84 ? 13.118 0.301 -23.063 1.00 97.31 84 LYS A O 1
ATOM 688 N N . LYS A 1 85 ? 14.681 -1.237 -22.628 1.00 95.56 85 LYS A N 1
ATOM 689 C CA . LYS A 1 85 ? 13.860 -1.970 -21.652 1.00 95.56 85 LYS A CA 1
ATOM 690 C C . LYS A 1 85 ? 13.554 -1.143 -20.394 1.00 95.56 85 LYS A C 1
ATOM 692 O O . LYS A 1 85 ? 12.486 -1.308 -19.813 1.00 95.56 85 LYS A O 1
ATOM 697 N N . LEU A 1 86 ? 14.501 -0.322 -19.942 1.00 96.31 86 LEU A N 1
ATOM 698 C CA . LEU A 1 86 ? 14.305 0.571 -18.801 1.00 96.31 86 LEU A CA 1
ATOM 699 C C . LEU A 1 86 ? 13.350 1.714 -19.157 1.00 96.31 86 LEU A C 1
ATOM 701 O O . LEU A 1 86 ? 12.425 1.948 -18.393 1.00 96.31 86 LEU A O 1
ATOM 705 N N . GLU A 1 87 ? 13.506 2.333 -20.330 1.00 97.19 87 GLU A N 1
ATOM 706 C CA . GLU A 1 87 ? 12.583 3.351 -20.860 1.00 97.19 87 GLU A CA 1
ATOM 707 C C . GLU A 1 87 ? 11.152 2.798 -20.967 1.00 97.19 87 GLU A C 1
ATOM 709 O O . GLU A 1 87 ? 10.240 3.343 -20.363 1.00 97.19 87 GLU A O 1
ATOM 714 N N . GLU A 1 88 ? 10.960 1.637 -21.605 1.00 96.00 88 GLU A N 1
ATOM 715 C CA . GLU A 1 88 ? 9.643 0.979 -21.719 1.00 96.00 88 GLU A CA 1
ATOM 716 C C . GLU A 1 88 ? 9.023 0.597 -20.362 1.00 96.00 88 GLU A C 1
ATOM 718 O O . GLU A 1 88 ? 7.805 0.443 -20.244 1.00 96.00 88 GLU A O 1
ATOM 723 N N . ARG A 1 89 ? 9.842 0.356 -19.331 1.00 94.75 89 ARG A N 1
ATOM 724 C CA . ARG A 1 89 ? 9.341 0.111 -17.971 1.00 94.75 89 ARG A CA 1
ATOM 725 C C . ARG A 1 89 ? 8.938 1.424 -17.310 1.00 94.75 89 ARG A C 1
ATOM 727 O O . ARG A 1 89 ? 7.827 1.498 -16.807 1.00 94.75 89 ARG A O 1
ATOM 734 N N . ARG A 1 90 ? 9.816 2.427 -17.364 1.00 96.56 90 ARG A N 1
ATOM 735 C CA . ARG A 1 90 ? 9.604 3.775 -16.833 1.00 96.56 90 ARG A CA 1
ATOM 736 C C . ARG A 1 90 ? 8.322 4.375 -17.394 1.00 96.56 90 ARG A C 1
ATOM 738 O O . ARG A 1 90 ? 7.458 4.751 -16.621 1.00 96.56 90 ARG A O 1
ATOM 745 N N . ASP A 1 91 ? 8.164 4.370 -18.716 1.00 96.25 91 ASP A N 1
ATOM 746 C CA . ASP A 1 91 ? 7.023 4.973 -19.418 1.00 96.25 91 ASP A CA 1
ATOM 747 C C . ASP A 1 91 ? 5.674 4.360 -19.005 1.00 96.25 91 ASP A C 1
ATOM 749 O O . ASP A 1 91 ? 4.671 5.061 -18.957 1.00 96.25 91 ASP A O 1
ATOM 753 N N . ARG A 1 92 ? 5.636 3.064 -18.664 1.00 95.12 92 ARG A N 1
ATOM 754 C CA . ARG A 1 92 ? 4.413 2.402 -18.173 1.00 95.12 92 ARG A CA 1
ATOM 755 C C . ARG A 1 92 ? 4.049 2.774 -16.737 1.00 95.12 92 ARG A C 1
ATOM 757 O O . ARG A 1 92 ? 2.904 2.596 -16.357 1.00 95.12 92 ARG A O 1
ATOM 764 N N . MET A 1 93 ? 5.018 3.240 -15.958 1.00 96.62 93 MET A N 1
ATOM 765 C CA . MET A 1 93 ? 4.874 3.576 -14.540 1.00 96.62 93 MET A CA 1
ATOM 766 C C . MET A 1 93 ? 4.686 5.085 -14.309 1.00 96.62 93 MET A C 1
ATOM 768 O O . MET A 1 93 ? 4.595 5.504 -13.165 1.00 96.62 93 MET A O 1
ATOM 772 N N . GLN A 1 94 ? 4.669 5.911 -15.366 1.00 92.31 94 GLN A N 1
ATOM 773 C CA . GLN A 1 94 ? 4.579 7.375 -15.238 1.00 92.31 94 GLN A CA 1
ATOM 774 C C . GLN A 1 94 ? 3.181 7.901 -14.923 1.00 92.31 94 GLN A C 1
ATOM 776 O O . GLN A 1 94 ? 3.049 9.084 -14.614 1.00 92.31 94 GLN A O 1
ATOM 781 N N . ASP A 1 95 ? 2.151 7.071 -15.072 1.00 93.62 95 ASP A N 1
ATOM 782 C CA . ASP A 1 95 ? 0.802 7.482 -14.712 1.00 93.62 95 ASP A CA 1
ATOM 783 C C . ASP A 1 95 ? 0.741 7.704 -13.187 1.00 93.62 95 ASP A C 1
ATOM 785 O O . ASP A 1 95 ? 1.083 6.784 -12.441 1.00 93.62 95 ASP A O 1
ATOM 789 N N . PRO A 1 96 ? 0.389 8.912 -12.712 1.00 88.44 96 PRO A N 1
ATOM 790 C CA . PRO A 1 96 ? 0.400 9.218 -11.285 1.00 88.44 96 PRO A CA 1
ATOM 791 C C . PRO A 1 96 ? -0.662 8.432 -10.509 1.00 88.44 96 PRO A C 1
ATOM 793 O O . PRO A 1 96 ? -0.431 8.105 -9.347 1.00 88.44 96 PRO A O 1
ATOM 796 N N . ASP A 1 97 ? -1.783 8.099 -11.150 1.00 89.31 97 ASP A N 1
ATOM 797 C CA . ASP A 1 97 ? -2.920 7.464 -10.494 1.00 89.31 97 ASP A CA 1
ATOM 798 C C . ASP A 1 97 ? -2.786 5.935 -10.563 1.00 89.31 97 ASP A C 1
ATOM 800 O O . ASP A 1 97 ? -2.880 5.256 -9.537 1.00 89.31 97 ASP A O 1
ATOM 804 N N . ASP A 1 98 ? -2.458 5.402 -11.747 1.00 93.25 98 ASP A N 1
ATOM 805 C CA . ASP A 1 98 ? -2.484 3.959 -12.041 1.00 93.25 98 ASP A CA 1
ATOM 806 C C . ASP A 1 98 ? -1.098 3.345 -12.326 1.00 93.25 98 ASP A C 1
ATOM 808 O O . ASP A 1 98 ? -0.953 2.124 -12.466 1.00 93.25 98 ASP A O 1
ATOM 812 N N . GLY A 1 99 ? -0.030 4.147 -12.396 1.00 96.44 99 GLY A N 1
ATOM 813 C CA . GLY A 1 99 ? 1.317 3.677 -12.752 1.00 96.44 99 GLY A CA 1
ATOM 814 C C . GLY A 1 99 ? 1.887 2.651 -11.769 1.00 96.44 99 GLY A C 1
ATOM 815 O O . GLY A 1 99 ? 2.663 1.769 -12.159 1.00 96.44 99 GLY A O 1
ATOM 816 N N . TRP A 1 100 ? 1.442 2.699 -10.513 1.00 97.94 100 TRP A N 1
ATOM 817 C CA . TRP A 1 100 ? 1.784 1.720 -9.483 1.00 97.94 100 TRP A CA 1
ATOM 818 C C . TRP A 1 100 ? 1.269 0.310 -9.814 1.00 97.94 100 TRP A C 1
ATOM 820 O O . TRP A 1 100 ? 1.942 -0.675 -9.499 1.00 97.94 100 TRP A O 1
ATOM 830 N N . GLN A 1 101 ? 0.138 0.174 -10.516 1.00 98.25 101 GLN A N 1
ATOM 831 C CA . GLN A 1 101 ? -0.368 -1.133 -10.948 1.00 98.25 101 GLN A CA 1
ATOM 832 C C . GLN A 1 101 ? 0.594 -1.746 -11.967 1.00 98.25 101 GLN A C 1
ATOM 834 O O . GLN A 1 101 ? 1.044 -2.884 -11.813 1.00 98.25 101 GLN A O 1
ATOM 839 N N . ALA A 1 102 ? 1.021 -0.953 -12.955 1.00 97.31 102 ALA A N 1
ATOM 840 C CA . ALA A 1 102 ? 2.015 -1.374 -13.939 1.00 97.31 102 ALA A CA 1
ATOM 841 C C . ALA A 1 102 ? 3.366 -1.720 -13.288 1.00 97.31 102 ALA A C 1
ATOM 843 O O . ALA A 1 102 ? 4.071 -2.634 -13.741 1.00 97.31 102 ALA A O 1
ATOM 844 N N . TRP A 1 103 ? 3.738 -1.027 -12.208 1.00 97.75 103 TRP A N 1
ATOM 845 C CA . TRP A 1 103 ? 4.903 -1.371 -11.397 1.00 97.75 103 TRP A CA 1
ATOM 846 C C . TRP A 1 103 ? 4.763 -2.759 -10.763 1.00 97.75 103 TRP A C 1
ATOM 848 O O . TRP A 1 103 ? 5.660 -3.597 -10.951 1.00 97.75 103 TRP A O 1
ATOM 858 N N . VAL A 1 104 ? 3.631 -3.039 -10.110 1.00 97.69 104 VAL A N 1
ATOM 859 C CA . VAL A 1 104 ? 3.320 -4.337 -9.490 1.00 97.69 104 VAL A CA 1
ATOM 860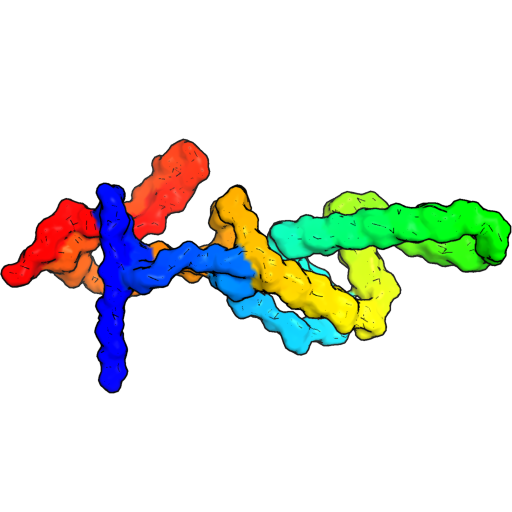 C C . VAL A 1 104 ? 3.313 -5.466 -10.524 1.00 97.69 104 VAL A C 1
ATOM 862 O O . VAL A 1 104 ? 4.019 -6.471 -10.362 1.00 97.69 104 VAL A O 1
ATOM 865 N N . GLU A 1 105 ? 2.625 -5.271 -11.649 1.00 97.19 105 GLU A N 1
ATOM 866 C CA . GLU A 1 105 ? 2.606 -6.209 -12.776 1.00 97.19 105 GLU A CA 1
ATOM 867 C C . GLU A 1 105 ? 4.017 -6.490 -13.315 1.00 97.19 105 GLU A C 1
ATOM 869 O O . GLU A 1 105 ? 4.375 -7.640 -13.595 1.00 97.19 105 GLU A O 1
ATOM 874 N N . SER A 1 106 ? 4.863 -5.457 -13.426 1.00 93.44 106 SER A N 1
ATOM 875 C CA . SER A 1 106 ? 6.229 -5.593 -13.948 1.00 93.44 106 SER A CA 1
ATOM 876 C C . SER A 1 106 ? 7.128 -6.478 -13.076 1.00 93.44 106 SER A C 1
ATOM 878 O O . SER A 1 106 ? 8.038 -7.132 -13.601 1.00 93.44 106 SER A O 1
ATOM 880 N N . GLY A 1 107 ? 6.872 -6.527 -11.763 1.00 91.06 107 GLY A N 1
ATOM 881 C CA . GLY A 1 107 ? 7.572 -7.407 -10.825 1.00 91.06 107 GLY A CA 1
ATOM 882 C C . GLY A 1 107 ? 7.175 -8.879 -10.979 1.00 91.06 107 GLY A C 1
ATOM 883 O O . GLY A 1 107 ? 7.989 -9.786 -10.740 1.00 91.06 107 GLY A O 1
ATOM 884 N N . GLY A 1 108 ? 5.940 -9.135 -11.420 1.00 92.94 108 GLY A N 1
ATOM 885 C CA . GLY A 1 108 ? 5.364 -10.469 -11.546 1.00 92.94 108 GLY A CA 1
ATOM 886 C C . GLY A 1 108 ? 5.412 -11.262 -10.234 1.00 92.94 108 GLY A C 1
ATOM 887 O O . GLY A 1 108 ? 5.657 -10.731 -9.152 1.00 92.94 108 GLY A O 1
ATOM 888 N N . LYS A 1 109 ? 5.284 -12.593 -10.321 1.00 92.81 109 LYS A N 1
ATOM 889 C CA . LYS A 1 109 ? 5.319 -13.478 -9.135 1.00 92.81 109 LYS A CA 1
ATOM 890 C C . LYS A 1 109 ? 6.589 -13.365 -8.285 1.00 92.81 109 LYS A C 1
ATOM 892 O O . LYS A 1 109 ? 6.567 -13.704 -7.109 1.00 92.81 109 LYS A O 1
ATOM 897 N N . ARG A 1 110 ? 7.709 -12.920 -8.867 1.00 94.25 110 ARG A N 1
ATOM 898 C CA . ARG A 1 110 ? 8.963 -12.724 -8.119 1.00 94.25 110 ARG A CA 1
ATOM 899 C C . ARG A 1 110 ? 8.920 -11.474 -7.238 1.00 94.25 110 ARG A C 1
ATOM 901 O O . ARG A 1 110 ? 9.584 -11.467 -6.209 1.00 94.25 110 ARG A O 1
ATOM 908 N N . GLY A 1 111 ? 8.156 -10.455 -7.637 1.00 94.12 111 GLY A N 1
ATOM 909 C CA . GLY A 1 111 ? 7.991 -9.203 -6.895 1.00 94.12 111 GLY A CA 1
ATOM 910 C C . GLY A 1 111 ? 7.026 -9.299 -5.713 1.00 94.12 111 GLY A C 1
ATOM 911 O O . GLY A 1 111 ? 7.183 -8.551 -4.757 1.00 94.12 111 GLY A O 1
ATOM 912 N N . VAL A 1 112 ? 6.093 -10.262 -5.721 1.00 97.06 112 VAL A N 1
ATOM 913 C CA . VAL A 1 112 ? 5.036 -10.412 -4.695 1.00 97.06 112 VAL A CA 1
ATOM 914 C C . VAL A 1 112 ? 5.583 -10.400 -3.264 1.00 97.06 112 VAL A C 1
ATOM 916 O O . VAL A 1 112 ? 5.023 -9.738 -2.398 1.00 97.06 112 VAL A O 1
ATOM 919 N N . ALA A 1 113 ? 6.699 -11.082 -2.994 1.00 97.25 113 ALA A N 1
ATOM 920 C CA . ALA A 1 113 ? 7.294 -11.089 -1.655 1.00 97.25 113 ALA A CA 1
ATOM 921 C C . ALA A 1 113 ? 7.775 -9.695 -1.198 1.00 97.25 113 ALA A C 1
ATOM 923 O O . ALA A 1 113 ? 7.693 -9.382 -0.009 1.00 97.25 113 ALA A O 1
ATOM 924 N N . GLY A 1 114 ? 8.251 -8.868 -2.134 1.00 97.50 114 GLY A N 1
ATOM 925 C CA . GLY A 1 114 ? 8.618 -7.475 -1.883 1.00 97.50 114 GLY A CA 1
ATOM 926 C C . GLY A 1 114 ? 7.391 -6.630 -1.560 1.00 97.50 114 GLY A C 1
ATOM 927 O O . GLY A 1 114 ? 7.355 -6.006 -0.508 1.00 97.50 114 GLY A O 1
ATOM 928 N N . PHE A 1 115 ? 6.336 -6.714 -2.375 1.00 97.94 115 PHE A N 1
ATOM 929 C CA . PHE A 1 115 ? 5.091 -5.970 -2.134 1.00 97.94 115 PHE A CA 1
ATOM 930 C C . PHE A 1 115 ? 4.411 -6.364 -0.819 1.00 97.94 115 PHE A C 1
ATOM 932 O O . PHE A 1 115 ? 4.010 -5.508 -0.044 1.00 97.94 115 PHE A O 1
ATOM 939 N N . ARG A 1 116 ? 4.390 -7.656 -0.477 1.00 97.94 116 ARG A N 1
ATOM 940 C CA . ARG A 1 116 ? 3.924 -8.120 0.842 1.00 97.94 116 ARG A CA 1
ATOM 941 C C . ARG A 1 116 ? 4.771 -7.612 2.001 1.00 97.94 116 ARG A C 1
ATOM 943 O O . ARG A 1 116 ? 4.325 -7.667 3.141 1.00 97.94 116 ARG A O 1
ATOM 950 N N . THR A 1 117 ? 6.035 -7.285 1.755 1.00 98.00 117 THR A N 1
ATOM 951 C CA . THR A 1 117 ? 6.896 -6.679 2.775 1.00 98.00 117 THR A CA 1
ATOM 952 C C . THR A 1 117 ? 6.540 -5.211 2.927 1.00 98.00 117 THR A C 1
ATOM 954 O O . THR A 1 117 ? 6.282 -4.812 4.050 1.00 98.00 117 THR A O 1
ATOM 957 N N . LEU A 1 118 ? 6.371 -4.486 1.820 1.00 97.88 118 LEU A N 1
ATOM 958 C CA . LEU A 1 118 ? 5.900 -3.100 1.825 1.00 97.88 118 LEU A CA 1
ATOM 959 C C . LEU A 1 118 ? 4.560 -2.941 2.566 1.00 97.88 118 LEU A C 1
ATOM 961 O O . LEU A 1 118 ? 4.453 -2.091 3.439 1.00 97.88 118 LEU A O 1
ATOM 965 N N . ILE A 1 119 ? 3.575 -3.806 2.292 1.00 98.06 119 ILE A N 1
ATOM 966 C CA . ILE A 1 119 ? 2.277 -3.781 2.994 1.00 98.06 119 ILE A CA 1
ATOM 967 C C . ILE A 1 119 ? 2.461 -4.037 4.497 1.00 98.06 119 ILE A C 1
ATOM 969 O O . ILE A 1 119 ? 1.870 -3.350 5.315 1.00 98.06 119 ILE A O 1
ATOM 973 N N . ARG A 1 120 ? 3.305 -5.003 4.887 1.00 98.00 120 ARG A N 1
ATOM 974 C CA . ARG A 1 120 ? 3.583 -5.283 6.310 1.00 98.00 120 ARG A CA 1
ATOM 975 C C . ARG A 1 120 ? 4.296 -4.140 7.018 1.00 98.00 120 ARG A C 1
ATOM 977 O O . ARG A 1 120 ? 4.079 -3.964 8.207 1.00 98.00 120 ARG A O 1
ATOM 984 N N . GLU A 1 121 ? 5.191 -3.453 6.320 1.00 97.44 121 GLU A N 1
ATOM 985 C CA . GLU A 1 121 ? 5.893 -2.292 6.857 1.00 97.44 121 GLU A CA 1
ATOM 986 C C . GLU A 1 121 ? 4.906 -1.155 7.090 1.00 97.44 121 GLU A C 1
ATOM 988 O O . GLU A 1 121 ? 4.840 -0.664 8.207 1.00 97.44 121 GLU A O 1
ATOM 993 N N . TRP A 1 122 ? 4.064 -0.842 6.103 1.00 96.69 122 TRP A N 1
ATOM 994 C CA . TRP A 1 122 ? 3.006 0.157 6.248 1.00 96.69 122 TRP A CA 1
ATOM 995 C C . TRP A 1 122 ? 2.002 -0.192 7.354 1.00 96.69 122 TRP A C 1
ATOM 997 O O . TRP A 1 122 ? 1.680 0.659 8.173 1.00 96.69 122 TRP A O 1
ATOM 1007 N N . LEU A 1 123 ? 1.574 -1.456 7.457 1.00 95.81 123 LEU A N 1
ATOM 1008 C CA . LEU A 1 123 ? 0.698 -1.919 8.543 1.00 95.81 123 LEU A CA 1
ATOM 1009 C C . LEU A 1 123 ? 1.310 -1.728 9.942 1.00 95.81 123 LEU A C 1
ATOM 1011 O O . LEU A 1 123 ? 0.575 -1.680 10.921 1.00 95.81 123 LEU A O 1
ATOM 1015 N N . ALA A 1 124 ? 2.637 -1.651 10.047 1.00 96.12 124 ALA A N 1
ATOM 1016 C CA . ALA A 1 124 ? 3.349 -1.434 11.302 1.00 96.12 124 ALA A CA 1
ATOM 1017 C C . ALA A 1 124 ? 3.758 0.035 11.526 1.00 96.12 124 ALA A C 1
ATOM 1019 O O . ALA A 1 124 ? 4.409 0.323 12.530 1.00 96.12 124 ALA A O 1
ATOM 1020 N N . GLU A 1 125 ? 3.446 0.934 10.589 1.00 94.56 125 GLU A N 1
ATOM 1021 C CA . GLU A 1 125 ? 3.627 2.378 10.754 1.00 94.56 125 GLU A CA 1
ATOM 1022 C C . GLU A 1 125 ? 2.507 2.951 11.637 1.00 94.56 125 GLU A C 1
ATOM 1024 O O . GLU A 1 125 ? 1.396 2.411 11.670 1.00 94.56 125 GLU A O 1
ATOM 1029 N N . ASP A 1 126 ? 2.823 4.037 12.349 1.00 91.38 126 ASP A N 1
ATOM 1030 C CA . ASP A 1 126 ? 1.860 4.770 13.173 1.00 91.38 126 ASP A CA 1
ATOM 1031 C C . ASP A 1 126 ? 0.687 5.253 12.308 1.00 91.38 126 ASP A C 1
ATOM 1033 O O . ASP A 1 126 ? 0.883 5.685 11.166 1.00 91.38 126 ASP A O 1
ATOM 1037 N N . VAL A 1 127 ? -0.526 5.220 12.860 1.00 86.75 127 VAL A N 1
ATOM 1038 C CA . VAL A 1 127 ? -1.697 5.739 12.148 1.00 86.75 127 VAL A CA 1
ATOM 1039 C C . VAL A 1 127 ? -1.608 7.250 11.940 1.00 86.75 127 VAL A C 1
ATOM 1041 O O . VAL A 1 127 ? -1.256 8.016 12.843 1.00 86.75 127 VAL A O 1
ATOM 1044 N N . ASP A 1 128 ? -2.005 7.703 10.752 1.00 85.69 128 ASP A N 1
ATOM 1045 C CA . ASP A 1 128 ? -2.227 9.122 10.495 1.00 85.69 128 ASP A CA 1
ATOM 1046 C C . ASP A 1 128 ? -3.668 9.495 10.842 1.00 85.69 128 ASP A C 1
ATOM 1048 O O . ASP A 1 128 ? -4.583 9.391 10.026 1.00 85.69 128 ASP A O 1
ATOM 1052 N N . TRP A 1 129 ? -3.861 9.975 12.067 1.00 80.50 129 TRP A N 1
ATOM 1053 C CA . TRP A 1 129 ? -5.157 10.428 12.573 1.00 80.50 129 TRP A CA 1
ATOM 1054 C C . TRP A 1 129 ? -5.836 11.504 11.718 1.00 80.50 129 TRP A C 1
ATOM 1056 O O . TRP A 1 129 ? -7.041 11.693 11.846 1.00 80.50 129 TRP A O 1
ATOM 1066 N N . SER A 1 130 ? -5.114 12.217 10.846 1.00 79.44 130 SER A N 1
ATOM 1067 C CA . SER A 1 130 ? -5.751 13.166 9.926 1.00 79.44 130 SER A CA 1
ATOM 1068 C C . SER A 1 130 ? -6.594 12.491 8.835 1.00 79.44 130 SER A C 1
ATOM 1070 O O . SER A 1 130 ? -7.378 13.169 8.174 1.00 79.44 130 SER A O 1
ATOM 1072 N N . GLN A 1 131 ? -6.464 11.171 8.684 1.00 78.31 131 GLN A N 1
ATOM 1073 C CA . GLN A 1 131 ? -7.145 10.346 7.685 1.00 78.31 131 GLN A CA 1
ATOM 1074 C C . GLN A 1 131 ? -8.301 9.529 8.289 1.00 78.31 131 GLN A C 1
ATOM 1076 O O . GLN A 1 131 ? -8.916 8.724 7.597 1.00 78.31 131 GLN A O 1
ATOM 1081 N N . SER A 1 132 ? -8.637 9.752 9.565 1.00 77.38 132 SER A N 1
ATOM 1082 C CA . SER A 1 132 ? -9.622 8.952 10.309 1.00 77.38 132 SER A CA 1
ATOM 1083 C C . SER A 1 132 ? -11.018 8.909 9.683 1.00 77.38 132 SER A C 1
ATOM 1085 O O . SER A 1 132 ? -11.756 7.950 9.889 1.00 77.38 132 SER A O 1
ATOM 1087 N N . ASP A 1 133 ? -11.385 9.937 8.913 1.00 75.19 133 ASP A N 1
ATOM 1088 C CA . ASP A 1 133 ? -12.676 10.018 8.218 1.00 75.19 133 ASP A CA 1
ATOM 1089 C C . ASP A 1 133 ? -12.800 9.015 7.055 1.00 75.19 133 ASP A C 1
ATOM 1091 O O . ASP A 1 133 ? -13.912 8.691 6.634 1.00 75.19 133 ASP A O 1
ATOM 1095 N N . SER A 1 134 ? -11.670 8.532 6.532 1.00 76.75 134 SER A N 1
ATOM 1096 C CA . SER A 1 134 ? -11.597 7.573 5.422 1.00 76.75 134 SER A CA 1
ATOM 1097 C C . SER A 1 134 ? -11.450 6.125 5.896 1.00 76.75 134 SER A C 1
ATOM 1099 O O . SER A 1 134 ? -11.591 5.196 5.099 1.00 76.75 134 SER A O 1
ATOM 1101 N N . TRP A 1 135 ? -11.187 5.913 7.189 1.00 82.31 135 TRP A N 1
ATOM 1102 C CA . TRP A 1 135 ? -10.901 4.590 7.732 1.00 82.31 135 TRP A CA 1
ATOM 1103 C C . TRP A 1 135 ? -12.122 3.649 7.675 1.00 82.31 135 TRP A C 1
ATOM 1105 O O . TRP A 1 135 ? -13.268 4.096 7.802 1.00 82.31 135 TRP A O 1
ATOM 1115 N N . PRO A 1 136 ? -11.910 2.325 7.524 1.00 76.75 136 PRO A N 1
ATOM 1116 C CA . PRO A 1 136 ? -12.998 1.350 7.456 1.00 76.75 136 PRO A CA 1
ATOM 1117 C C . PRO A 1 136 ? -13.832 1.334 8.741 1.00 76.75 136 PRO A C 1
ATOM 1119 O O . PRO A 1 136 ? -13.295 1.078 9.811 1.00 76.75 136 PRO A O 1
ATOM 1122 N N . SER A 1 137 ? -15.147 1.555 8.651 1.00 68.44 137 SER A N 1
ATOM 1123 C CA . SER A 1 137 ? -16.064 1.599 9.808 1.00 68.44 137 SER A CA 1
ATOM 1124 C C . SER A 1 137 ? -15.846 0.457 10.812 1.00 68.44 137 SER A C 1
ATOM 1126 O O . SER A 1 137 ? -15.729 -0.695 10.391 1.00 68.44 137 SER A O 1
ATOM 1128 N N . GLY A 1 138 ? -15.900 0.736 12.119 1.00 61.53 138 GLY A N 1
ATOM 1129 C CA . GLY A 1 138 ? -15.672 -0.272 13.165 1.00 61.53 138 GLY A CA 1
ATOM 1130 C C . GLY A 1 138 ? -14.280 -0.222 13.801 1.00 61.53 138 GLY A C 1
ATOM 1131 O O . GLY A 1 138 ? -14.011 -1.000 14.718 1.00 61.53 138 GLY A O 1
ATOM 1132 N N . TRP A 1 139 ? -13.417 0.681 13.331 1.00 60.66 139 TRP A N 1
ATOM 1133 C C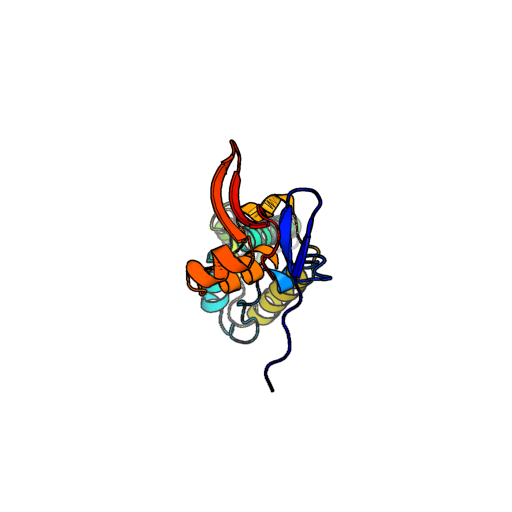A . TRP A 1 139 ? -12.019 0.804 13.745 1.00 60.66 139 TRP A CA 1
ATOM 1134 C C . TRP A 1 139 ? -11.845 1.440 15.135 1.00 60.66 139 TRP A C 1
ATOM 1136 O O . TRP A 1 139 ? -10.906 1.106 15.855 1.00 60.66 139 TRP A O 1
ATOM 1146 N N . ALA A 1 140 ? -12.744 2.341 15.546 1.00 61.25 140 ALA A N 1
ATOM 1147 C CA . ALA A 1 140 ? -12.668 3.008 16.846 1.00 61.25 140 ALA A CA 1
ATOM 1148 C C . ALA A 1 140 ? -13.354 2.161 17.936 1.00 61.25 140 ALA A C 1
ATOM 1150 O O . ALA A 1 140 ? -14.439 1.624 17.702 1.00 61.25 140 ALA A O 1
ATOM 1151 N N . GLY A 1 141 ? -12.841 2.103 19.175 1.00 55.44 141 GLY A N 1
ATOM 1152 C CA . GLY A 1 141 ? -13.615 1.541 20.298 1.00 55.44 141 GLY A CA 1
ATOM 1153 C C . GLY A 1 141 ? -14.936 2.270 20.541 1.00 55.44 141 GLY A C 1
ATOM 1154 O O . GLY A 1 141 ? -15.868 1.693 21.099 1.00 55.44 141 GLY A O 1
ATOM 1155 N N . GLN A 1 142 ? -15.066 3.499 20.033 1.00 56.78 142 GLN A N 1
ATOM 1156 C CA . GLN A 1 142 ? -16.332 4.220 19.921 1.00 56.78 142 GLN A CA 1
ATOM 1157 C C . GLN A 1 142 ? -17.324 3.533 18.959 1.00 56.78 142 GLN A C 1
ATOM 1159 O O . GLN A 1 142 ? -18.505 3.441 19.290 1.00 56.78 142 GLN A O 1
ATOM 1164 N N . ASP A 1 143 ? -16.873 2.972 17.832 1.00 58.56 143 ASP A N 1
ATOM 1165 C CA . ASP A 1 143 ? -17.714 2.199 16.903 1.00 58.56 143 ASP A CA 1
ATOM 1166 C C . ASP A 1 143 ? -18.084 0.821 17.467 1.00 58.56 143 ASP A C 1
ATOM 1168 O O . ASP A 1 143 ? -19.189 0.319 17.232 1.00 58.56 143 ASP A O 1
ATOM 1172 N N . ARG A 1 144 ? -17.194 0.200 18.255 1.00 62.69 144 ARG A N 1
ATOM 1173 C CA . ARG A 1 144 ? -17.495 -1.059 18.960 1.00 62.69 144 ARG A CA 1
ATOM 1174 C C . ARG A 1 144 ? -18.501 -0.847 20.086 1.00 62.69 144 ARG A C 1
ATOM 1176 O O . ARG A 1 144 ? -19.472 -1.600 20.181 1.00 62.69 144 ARG A O 1
ATOM 1183 N N . ALA A 1 145 ? -18.310 0.193 20.901 1.00 62.03 145 ALA A N 1
ATOM 1184 C CA . ALA A 1 145 ? -19.270 0.599 21.922 1.00 62.03 145 ALA A CA 1
ATOM 1185 C C . ALA A 1 145 ? -20.615 0.969 21.280 1.00 62.03 145 ALA A C 1
ATOM 1187 O O . ALA A 1 145 ? -21.659 0.486 21.715 1.00 62.03 145 ALA A O 1
ATOM 1188 N N . MET A 1 146 ? -20.597 1.731 20.184 1.00 64.50 146 MET A N 1
ATOM 1189 C CA . MET A 1 146 ? -21.783 2.026 19.382 1.00 64.50 146 MET A CA 1
ATOM 1190 C C . MET A 1 146 ? -22.491 0.750 18.916 1.00 64.50 146 MET A C 1
ATOM 1192 O O . MET A 1 146 ? -23.676 0.585 19.198 1.00 64.50 146 MET A O 1
ATOM 1196 N N . SER A 1 147 ? -21.781 -0.167 18.254 1.00 64.75 147 SER A N 1
ATOM 1197 C CA . SER A 1 147 ? -22.348 -1.431 17.760 1.00 64.75 147 SER A CA 1
ATOM 1198 C C . SER A 1 147 ? -22.987 -2.240 18.893 1.00 64.75 147 SER A C 1
ATOM 1200 O O . SER A 1 147 ? -24.095 -2.753 18.754 1.00 64.75 147 SER A O 1
ATOM 1202 N N . PHE A 1 148 ? -22.339 -2.281 20.061 1.00 68.00 148 PHE A N 1
ATOM 1203 C CA . PHE A 1 148 ? -22.871 -2.936 21.254 1.00 68.00 148 PHE A CA 1
ATOM 1204 C C . PHE A 1 148 ? -24.192 -2.318 21.741 1.00 68.00 148 PHE A C 1
ATOM 1206 O O . PHE A 1 148 ? -25.124 -3.050 22.082 1.00 68.00 148 PHE A O 1
ATOM 1213 N N . PHE A 1 149 ? -24.300 -0.985 21.778 1.00 71.25 149 PHE A N 1
ATOM 1214 C CA . PHE A 1 149 ? -25.522 -0.303 22.218 1.00 71.25 149 PHE A CA 1
ATOM 1215 C C . PHE A 1 149 ? -26.622 -0.287 21.147 1.00 71.25 149 PHE A C 1
ATOM 1217 O O . PHE A 1 149 ? -27.800 -0.319 21.499 1.00 71.25 149 PHE A O 1
ATOM 1224 N N . GLN A 1 150 ? -26.281 -0.300 19.858 1.00 71.62 150 GLN A N 1
ATOM 1225 C CA . GLN A 1 150 ? -27.260 -0.398 18.768 1.00 71.62 150 GLN A CA 1
ATOM 1226 C C . GLN A 1 150 ? -28.040 -1.712 18.780 1.00 71.62 150 GLN A C 1
ATOM 1228 O O . GLN A 1 150 ? -29.231 -1.724 18.469 1.00 71.62 150 GLN A O 1
ATOM 1233 N N . ASP A 1 151 ? -27.394 -2.803 19.185 1.00 72.75 151 ASP A N 1
ATOM 1234 C CA . ASP A 1 151 ? -28.027 -4.118 19.286 1.00 72.75 151 ASP A CA 1
ATOM 1235 C C . ASP A 1 151 ? -28.959 -4.255 20.512 1.00 72.75 151 ASP A C 1
ATOM 1237 O O . ASP A 1 151 ? -29.668 -5.260 20.653 1.00 72.75 151 ASP A O 1
ATOM 1241 N N . MET A 1 152 ? -29.001 -3.261 21.411 1.00 78.75 152 MET A N 1
ATOM 1242 C CA . MET A 1 152 ? -29.870 -3.267 22.592 1.00 78.75 152 MET A CA 1
ATOM 1243 C C . MET A 1 152 ? -31.276 -2.731 22.310 1.00 78.75 152 MET A C 1
ATOM 1245 O O . MET A 1 152 ? -31.493 -1.824 21.511 1.00 78.75 152 MET A O 1
ATOM 1249 N N . ASP A 1 153 ? -32.269 -3.255 23.037 1.00 79.94 153 ASP A N 1
ATOM 1250 C CA . ASP A 1 153 ? -33.623 -2.715 22.950 1.00 79.94 153 ASP A CA 1
ATOM 1251 C C . ASP A 1 153 ? -33.723 -1.309 23.576 1.00 79.94 153 ASP A C 1
ATOM 1253 O O . ASP A 1 153 ? -33.045 -0.972 24.549 1.00 79.94 153 ASP A O 1
ATOM 1257 N N . GLY A 1 154 ? -34.623 -0.480 23.038 1.00 70.44 154 GLY A N 1
ATOM 1258 C CA . GLY A 1 154 ? -34.760 0.914 23.467 1.00 70.44 154 GLY A CA 1
ATOM 1259 C C . GLY A 1 154 ? -35.164 1.111 24.934 1.00 70.44 154 GLY A C 1
ATOM 1260 O O . GLY A 1 154 ? -34.927 2.183 25.482 1.00 70.44 154 GLY A O 1
ATOM 1261 N N . LYS A 1 155 ? -35.751 0.109 25.605 1.00 75.56 155 LYS A N 1
ATOM 1262 C CA . LYS A 1 155 ? -36.041 0.200 27.048 1.00 75.56 155 LYS A CA 1
ATOM 1263 C C . LYS A 1 155 ? -34.784 -0.032 27.874 1.00 75.56 155 LYS A C 1
ATOM 1265 O O . LYS A 1 155 ? -34.654 0.557 28.942 1.00 75.56 155 LYS A O 1
ATOM 1270 N N . MET A 1 156 ? -33.888 -0.887 27.394 1.00 71.81 156 MET A N 1
ATOM 1271 C CA . MET A 1 156 ? -32.591 -1.123 28.010 1.00 71.81 156 MET A CA 1
ATOM 1272 C C . MET A 1 156 ? -31.689 0.107 27.865 1.00 71.81 156 MET A C 1
ATOM 1274 O O . MET A 1 156 ? -31.106 0.531 28.857 1.00 71.81 156 MET A O 1
ATOM 1278 N N . LEU A 1 157 ? -31.673 0.749 26.692 1.00 72.38 157 LEU A N 1
ATOM 1279 C CA . LEU A 1 157 ? -30.969 2.022 26.482 1.00 72.38 157 LEU A CA 1
ATOM 1280 C C . LEU A 1 157 ? -31.489 3.140 27.403 1.00 72.38 157 LEU A C 1
ATOM 1282 O O . LEU A 1 157 ? -30.700 3.786 28.090 1.00 72.38 157 LEU A O 1
ATOM 1286 N N . ASP A 1 158 ? -32.813 3.305 27.508 1.00 71.12 158 ASP A N 1
ATOM 1287 C CA . ASP A 1 158 ? -33.432 4.316 28.383 1.00 71.12 158 ASP A CA 1
ATOM 1288 C C . ASP A 1 158 ? -33.181 4.043 29.881 1.00 71.12 158 ASP A C 1
ATOM 1290 O O . ASP A 1 158 ? -33.023 4.970 30.676 1.00 71.12 158 ASP A O 1
ATOM 1294 N N . ALA A 1 159 ? -33.094 2.769 30.283 1.00 71.81 159 ALA A N 1
ATOM 1295 C CA . ALA A 1 159 ? -32.727 2.382 31.647 1.00 71.81 159 ALA A CA 1
ATOM 1296 C C . ALA A 1 159 ? -31.254 2.689 31.969 1.00 71.81 159 ALA A C 1
ATOM 1298 O O . ALA A 1 159 ? -30.938 3.092 33.092 1.00 71.81 159 ALA A O 1
ATOM 1299 N N . LEU A 1 160 ? -30.373 2.529 30.979 1.00 71.56 160 LEU A N 1
ATOM 1300 C CA . LEU A 1 160 ? -28.947 2.836 31.079 1.00 71.56 160 LEU A CA 1
ATOM 1301 C C . LEU A 1 160 ? -28.643 4.334 30.916 1.00 71.56 160 LEU A C 1
ATOM 1303 O O . LEU A 1 160 ? -27.524 4.748 31.192 1.00 71.56 160 LEU A O 1
ATOM 1307 N N . GLY A 1 161 ? -29.622 5.150 30.506 1.00 70.94 161 GLY A N 1
ATOM 1308 C CA . GLY A 1 161 ? -29.426 6.578 30.237 1.00 70.94 161 GLY A CA 1
ATOM 1309 C C . GLY A 1 161 ? -28.632 6.859 28.956 1.00 70.94 161 GLY A C 1
ATOM 1310 O O . GLY A 1 161 ? -28.115 7.967 28.796 1.00 70.94 161 GLY A O 1
ATOM 1311 N N . VAL A 1 162 ? -28.532 5.866 28.067 1.00 73.56 162 VAL A N 1
ATOM 1312 C CA . VAL A 1 162 ? -27.761 5.917 26.819 1.00 73.56 162 VAL A CA 1
ATOM 1313 C C . VAL A 1 162 ? -28.652 6.392 25.678 1.00 73.56 162 VAL A C 1
ATOM 1315 O O . VAL A 1 162 ? -29.769 5.905 25.496 1.00 73.56 162 VAL A O 1
ATOM 1318 N N . VAL A 1 163 ? -28.149 7.331 24.884 1.00 71.94 163 VAL A N 1
ATOM 1319 C CA . VAL A 1 163 ? -28.792 7.826 23.667 1.00 71.94 163 VAL A CA 1
ATOM 1320 C C . VAL A 1 163 ? -27.838 7.616 22.501 1.00 71.94 163 VAL A C 1
ATOM 1322 O O . VAL A 1 163 ? -26.681 8.012 22.574 1.00 71.94 163 VAL A O 1
ATOM 1325 N N . ILE A 1 164 ? -28.336 7.024 21.416 1.00 66.50 164 ILE A N 1
ATOM 1326 C CA . ILE A 1 164 ? -27.616 6.992 20.142 1.00 66.50 164 ILE A CA 1
ATOM 1327 C C . ILE A 1 164 ? -27.816 8.346 19.462 1.00 66.50 164 ILE A C 1
ATOM 1329 O O . ILE A 1 164 ? -28.954 8.767 19.229 1.00 66.50 164 ILE A O 1
ATOM 1333 N N . VAL A 1 165 ? -26.722 9.050 19.200 1.00 62.88 165 VAL A N 1
ATOM 1334 C CA . VAL A 1 165 ? -26.716 10.378 18.590 1.00 62.88 165 VAL A CA 1
ATOM 1335 C C . VAL A 1 165 ? -26.194 10.246 17.169 1.00 62.88 165 VAL A C 1
ATOM 1337 O O . VAL A 1 165 ? -25.044 9.876 16.961 1.00 62.88 165 VAL A O 1
ATOM 1340 N N . GLU A 1 166 ? -27.053 10.571 16.204 1.00 57.03 166 GLU A N 1
ATOM 1341 C CA . GLU A 1 166 ? -26.691 10.700 14.792 1.00 57.03 166 GLU A CA 1
ATOM 1342 C C . GLU A 1 166 ? -26.769 12.188 14.416 1.00 57.03 166 GLU A C 1
ATOM 1344 O O . GLU A 1 166 ? -27.839 12.799 14.546 1.00 57.03 166 GLU A O 1
ATOM 1349 N N . GLY A 1 167 ? -25.670 12.811 13.978 1.00 47.59 167 GLY A N 1
ATOM 1350 C CA . GLY A 1 167 ? -25.723 14.209 13.544 1.00 47.59 167 GLY A CA 1
ATOM 1351 C C . GLY A 1 167 ? -24.486 14.736 12.818 1.00 47.59 167 GLY A C 1
ATOM 1352 O O . GLY A 1 167 ? -23.360 14.569 13.272 1.00 47.59 167 GLY A O 1
ATOM 1353 N N . ASP A 1 168 ? -24.728 15.458 11.719 1.00 39.84 168 ASP A N 1
ATOM 1354 C CA . ASP A 1 168 ? -23.727 16.245 10.993 1.00 39.84 168 ASP A CA 1
ATOM 1355 C C . ASP A 1 168 ? -23.197 17.398 11.865 1.00 39.84 168 ASP A C 1
ATOM 1357 O O . ASP A 1 168 ? -23.933 18.329 12.221 1.00 39.84 168 ASP A O 1
ATOM 1361 N N . HIS A 1 169 ? -21.898 17.388 12.155 1.00 31.30 169 HIS A N 1
ATOM 1362 C CA . HIS A 1 169 ? -21.147 18.610 12.426 1.00 31.30 169 HIS A CA 1
ATOM 1363 C C . HIS A 1 169 ? -20.563 19.117 11.098 1.00 31.30 169 HIS A C 1
ATOM 1365 O O . HIS A 1 169 ? -20.274 18.314 10.211 1.00 31.30 169 HIS A O 1
ATOM 1371 N N . PRO A 1 170 ? -20.375 20.435 10.885 1.00 32.34 170 PRO A N 1
ATOM 1372 C CA . PRO A 1 170 ? -19.706 20.902 9.678 1.00 32.34 170 PRO A CA 1
ATOM 1373 C C . PRO A 1 170 ? -18.262 20.381 9.695 1.00 32.34 170 PRO A C 1
ATOM 1375 O O . PRO A 1 170 ? -17.431 20.911 10.427 1.00 32.34 170 PRO A O 1
ATOM 1378 N N . GLY A 1 171 ? -17.993 19.338 8.908 1.00 37.19 171 GLY A N 1
ATOM 1379 C CA . GLY A 1 171 ? -16.694 18.669 8.840 1.00 37.19 171 GLY A CA 1
ATOM 1380 C C . GLY A 1 171 ? -16.603 17.300 9.522 1.00 37.19 171 GLY A C 1
ATOM 1381 O O . GLY A 1 171 ? -15.509 16.762 9.522 1.00 37.19 171 GLY A O 1
ATOM 1382 N N . SER A 1 172 ? -17.684 16.728 10.071 1.00 36.69 172 SER A N 1
ATOM 1383 C CA . SER A 1 172 ? -17.689 15.323 10.518 1.00 36.69 172 SER A CA 1
ATOM 1384 C C . SER A 1 172 ? -19.099 14.726 10.606 1.00 36.69 172 SER A C 1
ATOM 1386 O O . SER A 1 172 ? -20.068 15.400 10.969 1.00 36.69 172 SER A O 1
ATOM 1388 N N . THR A 1 173 ? -19.215 13.433 10.296 1.00 43.94 173 THR A N 1
ATOM 1389 C CA . THR A 1 173 ? -20.391 12.614 10.624 1.00 43.94 173 THR A CA 1
ATOM 1390 C C . THR A 1 173 ? -20.227 12.136 12.066 1.00 43.94 173 THR A C 1
ATOM 1392 O O . THR A 1 173 ? -19.590 11.122 12.325 1.00 43.94 173 THR A O 1
ATOM 1395 N N . TYR A 1 174 ? -20.740 12.894 13.039 1.00 45.88 174 TYR A N 1
ATOM 1396 C CA . TYR A 1 174 ? -20.672 12.471 14.437 1.00 45.88 174 TYR A CA 1
ATOM 1397 C C . TYR A 1 174 ? -21.740 11.407 14.703 1.00 45.88 174 TYR A C 1
ATOM 1399 O O . TYR A 1 174 ? -22.941 11.637 14.515 1.00 45.88 174 TYR A O 1
ATOM 1407 N N . PHE A 1 175 ? -21.282 10.233 15.127 1.00 53.47 175 PHE A N 1
ATOM 1408 C CA . PHE A 1 175 ? -22.116 9.063 15.345 1.00 53.47 175 PHE A CA 1
ATOM 1409 C C . PHE A 1 175 ? -21.644 8.340 16.614 1.00 53.47 175 PHE A C 1
ATOM 1411 O O . PHE A 1 175 ? -20.632 7.645 16.603 1.00 53.47 175 PHE A O 1
ATOM 1418 N N . ALA A 1 176 ? -22.324 8.559 17.745 1.00 56.75 176 ALA A N 1
ATOM 1419 C CA . ALA A 1 176 ? -21.851 8.095 19.057 1.00 56.75 176 ALA A CA 1
ATOM 1420 C C . ALA A 1 176 ? -22.977 7.643 20.002 1.00 56.75 176 ALA A C 1
ATOM 1422 O O . ALA A 1 176 ? -24.103 8.145 19.943 1.00 56.75 176 ALA A O 1
ATOM 1423 N N . ALA A 1 177 ? -22.677 6.675 20.873 1.00 61.44 177 ALA A N 1
ATOM 1424 C CA . ALA A 1 177 ? -23.505 6.384 22.034 1.00 61.44 177 ALA A CA 1
ATOM 1425 C C . ALA A 1 177 ? -23.093 7.357 23.142 1.00 61.44 177 ALA A C 1
ATOM 1427 O O . ALA A 1 177 ? -21.930 7.392 23.535 1.00 61.44 177 ALA A O 1
ATOM 1428 N N . GLU A 1 17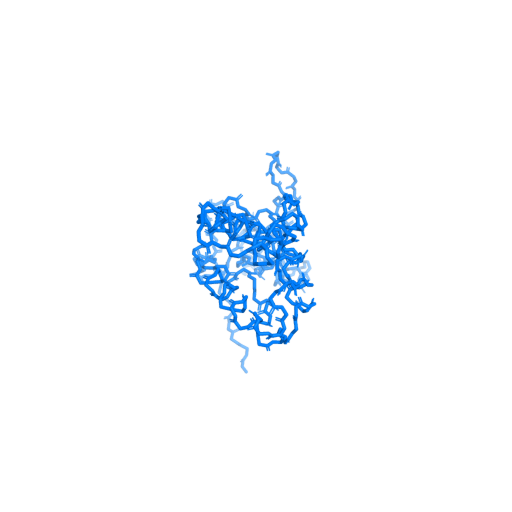8 ? -24.030 8.158 23.637 1.00 69.69 178 GLU A N 1
ATOM 1429 C CA . GLU A 1 178 ? -23.773 9.137 24.691 1.00 69.69 178 GLU A CA 1
ATOM 1430 C C . GLU A 1 178 ? -24.575 8.817 25.952 1.00 69.69 178 GLU A C 1
ATOM 1432 O O . GLU A 1 178 ? -25.760 8.470 25.889 1.00 69.69 178 GLU A O 1
ATOM 1437 N N . LEU A 1 179 ? -23.966 9.015 27.119 1.00 68.56 179 LEU A N 1
ATOM 1438 C CA . LEU A 1 179 ? -24.666 8.986 28.397 1.00 68.56 179 LEU A CA 1
ATOM 1439 C C . LEU A 1 179 ? -25.280 10.367 28.669 1.00 68.56 179 LEU A C 1
ATOM 1441 O O . LEU A 1 179 ? -24.599 11.297 29.097 1.00 68.56 179 LEU A O 1
ATOM 1445 N N . ARG A 1 180 ? -26.590 10.507 28.446 1.00 69.12 180 ARG A N 1
ATOM 1446 C CA . ARG A 1 180 ? -27.320 11.782 28.628 1.00 69.12 180 ARG A CA 1
ATOM 1447 C C . ARG A 1 180 ? -28.242 11.810 29.847 1.00 69.12 180 ARG A C 1
ATOM 1449 O O . ARG A 1 180 ? -28.846 12.845 30.135 1.00 69.12 180 ARG A O 1
ATOM 1456 N N . GLY A 1 181 ? -28.376 10.692 30.556 1.00 58.56 181 GLY A N 1
ATOM 1457 C CA . GLY A 1 181 ? -29.220 10.563 31.743 1.00 58.56 181 GLY A CA 1
ATOM 1458 C C . GLY A 1 181 ? -28.503 9.905 32.918 1.00 58.56 181 GLY A C 1
ATOM 1459 O O . GLY A 1 181 ? -27.487 9.239 32.756 1.00 58.56 181 GLY A O 1
ATOM 1460 N N . GLU A 1 182 ? -29.057 10.070 34.120 1.00 55.72 182 GLU A N 1
ATOM 1461 C CA . GLU A 1 182 ? -28.638 9.278 35.278 1.00 55.72 182 GLU A CA 1
ATOM 1462 C C . GLU A 1 182 ? -29.137 7.834 35.124 1.00 55.72 182 GLU A C 1
ATOM 1464 O O . GLU A 1 182 ? -30.306 7.614 34.789 1.00 55.72 182 GLU A O 1
ATOM 1469 N N . MET A 1 183 ? -28.272 6.853 35.409 1.00 48.53 183 MET A N 1
ATOM 1470 C CA . MET A 1 183 ? -28.678 5.449 35.503 1.00 48.53 183 MET A CA 1
ATOM 1471 C C . MET A 1 183 ? -29.813 5.310 36.519 1.00 48.53 183 MET A C 1
ATOM 1473 O O . MET A 1 183 ? -29.654 5.619 37.703 1.00 48.53 183 MET A O 1
ATOM 1477 N N . LYS A 1 184 ? -30.962 4.810 36.064 1.00 51.66 184 LYS A N 1
ATOM 1478 C CA . LYS A 1 184 ? -32.098 4.525 36.942 1.00 51.66 184 LYS A CA 1
ATOM 1479 C C . LYS A 1 184 ? -31.912 3.128 37.526 1.00 51.66 184 LYS A C 1
ATOM 1481 O O . LYS A 1 184 ? -32.324 2.145 36.916 1.00 51.66 184 LYS A O 1
ATOM 1486 N N . VAL A 1 185 ? -31.250 3.060 38.682 1.00 46.03 185 VAL A N 1
ATOM 1487 C CA . VAL A 1 185 ? -31.105 1.830 39.485 1.00 46.03 185 VAL A CA 1
ATOM 1488 C C . VAL A 1 185 ? -32.396 1.517 40.235 1.00 46.03 185 VAL A C 1
ATOM 1490 O O . VAL A 1 185 ? -32.964 2.450 40.848 1.00 46.03 185 VAL A O 1
#

pLDDT: mean 80.96, std 17.89, range [31.3, 98.25]

Foldseek 3Di:
DDDDFAWDQDPVQFIFGPPPPAAFFLCLQPVVDPLVPQQKLVSLCVRQVVAVVSQLLLLVVLVVVLVVLVVVLPPPPDDPVRNVVSVVLSVCLPPSRCSSSSVSVVCTSVCSVVSSVSVVVRRGDTDDPVCVQRTDQPSGSQSVVLVVVVPDDPVVCVQQQWDFDFDDDPVDGDTGIGNRDDRDD